Protein AF-A0A7C7BTT8-F1 (afdb_monomer)

Solvent-accessible surface area (backbone atoms only — not comparable to full-atom values): 19211 Å² total; per-residue (Å²): 129,74,71,64,42,89,85,50,73,52,68,70,55,69,69,58,50,52,51,53,53,50,55,51,32,52,51,28,59,77,72,63,34,51,30,35,43,35,36,24,36,36,42,80,60,28,45,69,48,24,78,72,43,80,45,64,16,56,93,59,33,50,29,32,41,39,41,39,54,90,52,63,21,35,39,37,34,66,40,60,72,82,43,71,42,82,46,62,34,86,14,80,82,35,59,50,44,49,26,32,30,46,35,28,34,76,54,46,86,94,40,72,90,34,57,55,54,64,31,54,53,50,41,66,71,41,54,93,46,40,70,32,34,36,27,36,35,46,70,91,63,34,55,65,55,40,57,52,47,40,44,69,76,29,70,68,31,46,78,43,88,37,40,71,66,50,47,69,54,63,36,46,48,50,74,70,53,50,53,27,38,53,50,18,43,54,46,49,53,52,15,52,49,51,30,67,74,66,66,48,62,75,38,32,36,46,54,46,42,46,46,27,51,52,47,30,43,74,75,50,24,90,53,65,52,52,30,26,29,58,26,54,76,97,50,87,64,69,74,29,55,74,93,69,19,75,55,71,34,46,76,28,17,37,35,38,37,36,48,35,37,26,19,38,58,49,20,25,43,76,52,75,50,80,40,66,33,73,61,67,48,93,83,40,58,68,56,55,51,51,54,49,53,51,53,54,51,55,51,49,57,50,58,75,50,73,38,70,71,36,42,22,30,55,53,37,51,51,52,37,47,54,25,52,77,69,76,45,79,65,84,85,85,68,78,34,31,13,40,34,55,20,61,75,33,58,56,48,26,27,82,82,37,88,51,52,40,51,82,49,51,45,75,92

Radius of gyration: 22.99 Å; Cα contacts (8 Å, |Δi|>4): 723; chains: 1; bounding box: 54×43×64 Å

Mean predicted aligned error: 3.87 Å

Secondary structure (DSSP, 8-state):
-PPPPTTSSSPPPHHHHHHHHHHHHHHHHHTT--EEEEEE--STT--HHHHHHS---BTTB-EEEEEESSS-EEEEEE-STTEEEE--TTTTTSS-TTEEEEEEE---TT-GGGTTHHHHHHHHHHGGGTTSEEEEE-TTTS-HHHHHHHHHH-TTSEEEE-HHHHHHHHTS--HHHHHHHHHHHHHHHHHHHHHHHH--TT-BHHHHHHHHHHHHHHTT---EEEEEEEE-TTS------GGG--PBP-TT-EEEEEEEEB-GGG-B--EEEEEE-SSPPTTTHHHHHHHHHHHHHHHHHHHHH-STT-BHHHHHHHHHHHHHHTTPPPP-S-SEEE-SSSSSEEEEESTT--PBP-TT--B-

Foldseek 3Di:
DQDADPPDFQADDLVVLVVLLVLVLVVCVVVQNFKEKEKAQDLAFFGPVCSNFLDGRPDRWIWIWIGGSPAFIEIETADDPPDWDADDCCPNVNGGHSHGIYHYDHADPVPVVRLCVRLVVVLVRCVVQLQGEYEYAPVVRDDPSNVVSNCVVRVNYHYDHCNVVSLVSVQFDDPSLVVQQVLQVVLQVVLVVQLVVPDAFQDWQLRSLVSSVVSSVVQAWPDWFKWKEKDAPVGDDDTHGNVPTGDGHHQQIKMKIKTWTAHNSQWTDIDIDIDGHHDHPVPCVVVVVVVVVLVVVLVVLLVVQLDAPRFLLNSQVSSQVVCVVVVHDHDDDFDKAFTGSGSGGDPGSHNPRGDGRHPRGHMD

Sequence (364 aa):
MTSMSERINKPISTVEMERRWGAVRAVMESEGIDVLLMQSNNDHMGGYTKYFTDMPATNGYPNTVVFPRDNYMTKINQGPFNLDRELDPTGSDGINRGVKRLMTTPSFESAPYTRKYDPELACKALKPYENGKVGLVGTYQMSSAMVDYVREQYPNATYVEFSDAIDRIKVIKSEEEIEFIRETAAQQDASMQAVINEIKPGMKDSDVAAVALYEGHKLGSEQGIYLCQSYTYGEPAAIGPRHSQNREIREGDIFNMLVENNGAGGFFTEIGRTIVVGEAPKGAVRELELELEFTLEAQRLTLDLLKPGTACPEVWNTFNQFMRDNGREEETRLYCHGQGYDLVERPLVRHDEPMTIEKGMNMV

Structure (mmCIF, N/CA/C/O backbone):
data_AF-A0A7C7BTT8-F1
#
_entry.id   AF-A0A7C7BTT8-F1
#
loop_
_atom_site.group_PDB
_atom_site.id
_atom_site.type_symbol
_atom_site.label_atom_id
_atom_site.label_alt_id
_atom_site.label_comp_id
_atom_site.label_asym_id
_atom_site.label_entity_id
_atom_site.label_seq_id
_atom_site.pdbx_PDB_ins_code
_atom_site.Cartn_x
_atom_site.Cartn_y
_atom_site.Cartn_z
_atom_site.occupancy
_atom_site.B_iso_or_equiv
_atom_site.auth_seq_id
_atom_site.auth_comp_id
_atom_site.auth_asym_id
_atom_site.auth_atom_id
_atom_site.pdbx_PDB_model_num
ATOM 1 N N . MET A 1 1 ? -28.073 11.753 -0.137 1.00 47.12 1 MET A N 1
ATOM 2 C CA . MET A 1 1 ? -26.623 11.495 -0.182 1.00 47.12 1 MET A CA 1
ATOM 3 C C . MET A 1 1 ? -25.950 12.769 0.272 1.00 47.12 1 MET A C 1
ATOM 5 O O . MET A 1 1 ? -26.151 13.792 -0.372 1.00 47.12 1 MET A O 1
ATOM 9 N N . THR A 1 2 ? -25.264 12.754 1.409 1.00 55.94 2 THR A N 1
ATOM 10 C CA . THR A 1 2 ? -24.364 13.851 1.777 1.00 55.94 2 THR A CA 1
ATOM 11 C C . THR A 1 2 ? -23.297 13.943 0.687 1.00 55.94 2 THR A C 1
ATOM 13 O O . THR A 1 2 ? -22.776 12.906 0.275 1.00 55.94 2 THR A O 1
ATOM 16 N N . SER A 1 3 ? -23.016 15.133 0.152 1.00 68.19 3 SER A N 1
ATOM 17 C CA . SER A 1 3 ? -21.944 15.280 -0.836 1.00 68.19 3 SER A CA 1
ATOM 18 C C . SER A 1 3 ? -20.617 14.925 -0.170 1.00 68.19 3 SER A C 1
ATOM 20 O O . SER A 1 3 ? -20.283 15.516 0.859 1.00 68.19 3 SER A O 1
ATOM 22 N N . MET A 1 4 ? -19.873 13.972 -0.736 1.00 80.31 4 MET A N 1
ATOM 23 C CA . MET A 1 4 ? -18.499 13.711 -0.302 1.00 80.31 4 MET A CA 1
ATOM 24 C C . MET A 1 4 ? -17.674 14.996 -0.428 1.00 80.31 4 MET A C 1
ATOM 26 O O . MET A 1 4 ? -17.946 15.830 -1.293 1.00 80.31 4 MET A O 1
ATOM 30 N N . SER A 1 5 ? -16.705 15.182 0.468 1.00 79.00 5 SER A N 1
ATOM 31 C CA . SER A 1 5 ? -15.898 16.402 0.486 1.00 79.00 5 SER A CA 1
ATOM 32 C C . SER A 1 5 ? -15.132 16.555 -0.829 1.00 79.00 5 SER A C 1
ATOM 34 O O . SER A 1 5 ? -14.341 15.686 -1.184 1.00 79.00 5 SER A O 1
ATOM 36 N N . GLU A 1 6 ? -15.300 17.692 -1.512 1.00 85.69 6 GLU A N 1
ATOM 37 C CA . GLU A 1 6 ? -14.561 18.045 -2.741 1.00 85.69 6 GLU A CA 1
ATOM 38 C C . GLU A 1 6 ? -13.037 18.128 -2.536 1.00 85.69 6 GLU A C 1
ATOM 40 O O . GLU A 1 6 ? -12.278 18.244 -3.493 1.00 85.69 6 GLU A O 1
ATOM 45 N N . ARG A 1 7 ? -12.587 18.103 -1.275 1.00 85.75 7 ARG A N 1
ATOM 46 C CA . ARG A 1 7 ? -11.175 18.154 -0.887 1.00 85.75 7 ARG A CA 1
ATOM 47 C C . ARG A 1 7 ? -10.519 16.778 -0.822 1.00 85.75 7 ARG A C 1
ATOM 49 O O . ARG A 1 7 ? -9.298 16.729 -0.718 1.00 85.75 7 ARG A O 1
ATOM 56 N N . ILE A 1 8 ? -11.298 15.693 -0.804 1.00 85.00 8 ILE A N 1
ATOM 57 C CA . ILE A 1 8 ? -10.740 14.338 -0.816 1.00 85.00 8 ILE A CA 1
ATOM 58 C C . ILE A 1 8 ? -10.478 13.955 -2.263 1.00 85.00 8 ILE A C 1
ATOM 60 O O . ILE A 1 8 ? -11.344 14.102 -3.127 1.00 85.00 8 ILE A O 1
ATOM 64 N N . ASN A 1 9 ? -9.278 13.453 -2.517 1.00 84.00 9 ASN A N 1
ATOM 65 C CA . ASN A 1 9 ? -8.896 13.004 -3.834 1.00 84.00 9 ASN A CA 1
ATOM 66 C C . ASN A 1 9 ? -9.600 11.684 -4.167 1.00 84.00 9 ASN A C 1
ATOM 68 O O . ASN A 1 9 ? -9.208 10.625 -3.686 1.00 84.00 9 ASN A O 1
ATOM 72 N N . LYS A 1 10 ? -10.687 11.792 -4.938 1.00 89.50 10 LYS A N 1
ATOM 73 C CA . LYS A 1 10 ? -11.529 10.684 -5.402 1.00 89.50 10 LYS A CA 1
ATOM 74 C C . LYS A 1 10 ? -11.807 9.635 -4.301 1.00 89.50 10 LYS A C 1
ATOM 76 O O . LYS A 1 10 ? -11.284 8.523 -4.370 1.00 89.50 10 LYS A O 1
ATOM 81 N N . PRO A 1 11 ? -12.613 9.991 -3.280 1.00 92.19 11 PRO A N 1
ATOM 82 C CA . PRO A 1 11 ? -12.954 9.087 -2.185 1.00 92.19 11 PRO A CA 1
ATOM 83 C C . PRO A 1 11 ? -13.708 7.866 -2.698 1.00 92.19 11 PRO A C 1
ATOM 85 O O . PRO A 1 11 ? -14.494 7.971 -3.645 1.00 92.19 11 PRO A O 1
ATOM 88 N N . ILE A 1 12 ? -13.541 6.739 -2.014 1.00 93.12 12 ILE A N 1
ATOM 89 C CA . ILE A 1 12 ? -14.387 5.578 -2.275 1.00 93.12 12 ILE A CA 1
ATOM 90 C C . ILE A 1 12 ? -15.809 5.818 -1.780 1.00 93.12 12 ILE A C 1
ATOM 92 O O . ILE A 1 12 ? -16.024 6.593 -0.847 1.00 93.12 12 ILE A O 1
ATOM 96 N N . SER A 1 13 ? -16.808 5.182 -2.381 1.00 93.44 13 SER A N 1
ATOM 97 C CA . SER A 1 13 ? -18.199 5.395 -2.004 1.00 93.44 13 SER A CA 1
ATOM 98 C C . SER A 1 13 ? -18.506 4.905 -0.584 1.00 93.44 13 SER A C 1
ATOM 100 O O . SER A 1 13 ? -17.960 3.924 -0.080 1.00 93.44 13 SER A O 1
ATOM 102 N N . THR A 1 14 ? -19.463 5.562 0.080 1.00 93.06 14 THR A N 1
ATOM 103 C CA . THR A 1 14 ? -19.987 5.071 1.367 1.00 93.06 14 THR A CA 1
ATOM 104 C C . THR A 1 14 ? -20.625 3.686 1.231 1.00 93.06 14 THR A C 1
ATOM 106 O O . THR A 1 14 ? -20.581 2.909 2.175 1.00 93.06 14 THR A O 1
ATOM 109 N N . VAL A 1 15 ? -21.198 3.357 0.066 1.00 95.19 15 VAL A N 1
ATOM 110 C CA . VAL A 1 15 ? -21.791 2.033 -0.187 1.00 95.19 15 VAL A CA 1
ATOM 111 C C . VAL A 1 15 ? -20.721 0.949 -0.104 1.00 95.19 15 VAL A C 1
ATOM 113 O O . VAL A 1 15 ? -20.933 -0.076 0.542 1.00 95.19 15 VAL A O 1
ATOM 116 N N . GLU A 1 16 ? -19.560 1.200 -0.698 1.00 96.44 16 GLU A N 1
ATOM 117 C CA . GLU A 1 16 ? -18.440 0.273 -0.649 1.00 96.44 16 GLU A CA 1
ATOM 118 C C . GLU A 1 16 ? -17.823 0.183 0.751 1.00 96.44 16 GLU A C 1
ATOM 120 O O . GLU A 1 16 ? -17.531 -0.914 1.225 1.00 96.44 16 GLU A O 1
ATOM 125 N N . MET A 1 17 ? -17.729 1.299 1.482 1.00 96.12 17 MET A N 1
ATOM 126 C CA . MET A 1 17 ? -17.318 1.271 2.893 1.00 96.12 17 MET A CA 1
ATOM 127 C C . MET A 1 17 ? -18.245 0.396 3.752 1.00 96.12 17 MET A C 1
ATOM 129 O O . MET A 1 17 ? -17.767 -0.451 4.507 1.00 96.12 17 MET A O 1
ATOM 133 N N . GLU A 1 18 ? -19.565 0.531 3.597 1.00 96.81 18 GLU A N 1
ATOM 134 C CA . GLU A 1 18 ? -20.546 -0.309 4.297 1.00 96.81 18 GLU A CA 1
ATOM 135 C C . GLU A 1 18 ? -20.426 -1.788 3.899 1.00 96.81 18 GLU A C 1
ATOM 137 O O . GLU A 1 18 ? -20.506 -2.665 4.765 1.00 96.81 18 GLU A O 1
ATOM 142 N N . ARG A 1 19 ? -20.162 -2.091 2.616 1.00 97.94 19 ARG A N 1
ATOM 143 C CA . ARG A 1 19 ? -19.892 -3.464 2.152 1.00 97.94 19 ARG A CA 1
ATOM 144 C C . ARG A 1 19 ? -18.688 -4.061 2.882 1.00 97.94 19 ARG A C 1
ATOM 146 O O . ARG A 1 19 ? -18.779 -5.183 3.387 1.00 97.94 19 ARG A O 1
ATOM 153 N N . ARG A 1 20 ? -17.579 -3.318 2.966 1.00 97.62 20 ARG A N 1
ATOM 154 C CA . ARG A 1 20 ? -16.354 -3.751 3.657 1.00 97.62 20 ARG A CA 1
ATOM 155 C C . ARG A 1 20 ? -16.602 -3.999 5.136 1.00 97.62 20 ARG A C 1
ATOM 157 O O . ARG A 1 20 ? -16.267 -5.069 5.639 1.00 97.62 20 ARG A O 1
ATOM 164 N N . TRP A 1 21 ? -17.219 -3.043 5.829 1.00 98.44 21 TRP A N 1
ATOM 165 C CA . TRP A 1 21 ? -17.531 -3.182 7.252 1.00 98.44 21 TRP A CA 1
ATOM 166 C C . TRP A 1 21 ? -18.478 -4.353 7.513 1.00 98.44 21 TRP A C 1
ATOM 168 O O . TRP A 1 21 ? -18.283 -5.079 8.485 1.00 98.44 21 TRP A O 1
ATOM 178 N N . GLY A 1 22 ? -19.466 -4.573 6.642 1.00 98.50 22 GLY A N 1
ATOM 179 C CA . GLY A 1 22 ? -20.360 -5.727 6.703 1.00 98.50 22 GLY A CA 1
ATOM 180 C C . GLY A 1 22 ? -19.614 -7.056 6.567 1.00 98.50 22 GLY A C 1
ATOM 181 O O . GLY A 1 22 ? -19.799 -7.944 7.398 1.00 98.50 22 GLY A O 1
ATOM 182 N N . ALA A 1 23 ? -18.724 -7.175 5.576 1.00 98.56 23 ALA A N 1
ATOM 183 C CA . ALA A 1 23 ? -17.899 -8.369 5.382 1.00 98.56 23 ALA A CA 1
ATOM 184 C C . ALA A 1 23 ? -16.994 -8.647 6.594 1.00 98.56 23 ALA A C 1
ATOM 186 O O . ALA A 1 23 ? -16.943 -9.773 7.084 1.00 98.56 23 ALA A O 1
ATOM 187 N N . VAL A 1 24 ? -16.340 -7.613 7.132 1.00 98.69 24 VAL A N 1
ATOM 188 C CA . VAL A 1 24 ? -15.497 -7.736 8.330 1.00 98.69 24 VAL A CA 1
ATOM 189 C C . VAL A 1 24 ? -16.317 -8.170 9.543 1.00 98.69 24 VAL A C 1
ATOM 191 O O . VAL A 1 24 ? -15.933 -9.111 10.235 1.00 98.69 24 VAL A O 1
ATOM 194 N N . ARG A 1 25 ? -17.461 -7.523 9.803 1.00 98.75 25 ARG A N 1
ATOM 195 C CA . ARG A 1 25 ? -18.326 -7.866 10.944 1.00 98.75 25 ARG A CA 1
ATOM 196 C C . ARG A 1 25 ? -18.861 -9.293 10.856 1.00 98.75 25 ARG A C 1
ATOM 198 O O . ARG A 1 25 ? -18.952 -9.945 11.890 1.00 98.75 25 ARG A O 1
ATOM 205 N N . ALA A 1 26 ? -19.148 -9.798 9.655 1.00 98.69 26 ALA A N 1
ATOM 206 C CA . ALA A 1 26 ? -19.557 -11.188 9.463 1.00 98.69 26 ALA A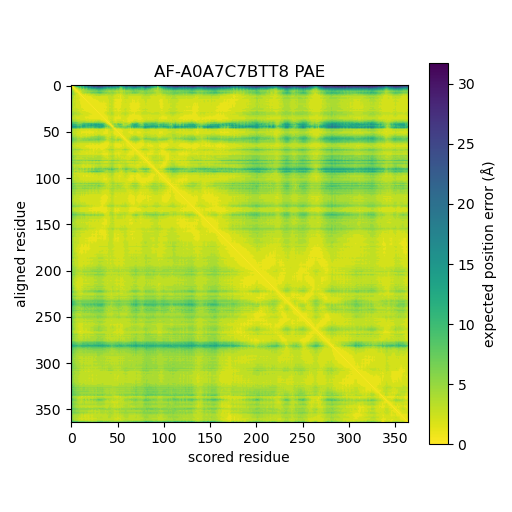 CA 1
ATOM 207 C C . ALA A 1 26 ? -18.456 -12.176 9.891 1.00 98.69 26 ALA A C 1
ATOM 209 O O . ALA A 1 26 ? -18.739 -13.147 10.595 1.00 98.69 26 ALA A O 1
ATOM 210 N N . VAL A 1 27 ? -17.192 -11.903 9.540 1.00 98.56 27 VAL A N 1
ATOM 211 C CA . VAL A 1 27 ? -16.061 -12.734 9.986 1.00 98.56 27 VAL A CA 1
ATOM 212 C C . VAL A 1 27 ? -15.845 -12.598 11.495 1.00 98.56 27 VAL A C 1
ATOM 214 O O . VAL A 1 27 ? -15.735 -13.612 12.184 1.00 98.56 27 VAL A O 1
ATOM 217 N N . MET A 1 28 ? -15.892 -11.373 12.036 1.00 98.81 28 MET A N 1
ATOM 218 C CA . MET A 1 28 ? -15.828 -11.135 13.485 1.00 98.81 28 MET A CA 1
ATOM 219 C C . MET A 1 28 ? -16.903 -11.919 14.244 1.00 98.81 28 MET A C 1
ATOM 221 O O . MET A 1 28 ? -16.610 -12.514 15.276 1.00 98.81 28 MET A O 1
ATOM 225 N N . GLU A 1 29 ? -18.140 -11.950 13.747 1.00 98.69 29 GLU A N 1
ATOM 226 C CA . GLU A 1 29 ? -19.221 -12.724 14.353 1.00 98.69 29 GLU A CA 1
ATOM 227 C C . GLU A 1 29 ? -18.934 -14.227 14.316 1.00 98.69 29 GLU A C 1
ATOM 229 O O . GLU A 1 29 ? -19.040 -14.886 15.352 1.00 98.69 29 GLU A O 1
ATOM 234 N N . SER A 1 30 ? -18.489 -14.752 13.170 1.00 98.38 30 SER A N 1
ATOM 235 C CA . SER A 1 30 ? -18.166 -16.176 13.014 1.00 98.38 30 SER A CA 1
ATOM 236 C C . SER A 1 30 ? -17.010 -16.649 13.906 1.00 98.38 30 SER A C 1
ATOM 238 O O . SER A 1 30 ? -17.018 -17.786 14.377 1.00 98.38 30 SER A O 1
ATOM 240 N N . GLU A 1 31 ? -16.046 -15.770 14.194 1.00 98.25 31 GLU A N 1
ATOM 241 C CA . GLU A 1 31 ? -14.869 -16.067 15.021 1.00 98.25 31 GLU A CA 1
ATOM 242 C C . GLU A 1 31 ? -14.999 -15.587 16.479 1.00 98.25 31 GLU A C 1
ATOM 244 O O . GLU A 1 31 ? -14.068 -15.738 17.285 1.00 98.25 31 GLU A O 1
ATOM 249 N N . GLY A 1 32 ? -16.149 -15.007 16.837 1.00 98.38 32 GLY A N 1
ATOM 250 C CA . GLY A 1 32 ? -16.435 -14.496 18.176 1.00 98.38 32 GLY A CA 1
ATOM 251 C C . GLY A 1 32 ? -15.543 -13.326 18.604 1.00 98.38 32 GLY A C 1
ATOM 252 O O . GLY A 1 32 ? -15.176 -13.251 19.773 1.00 98.38 32 GLY A O 1
ATOM 253 N N . ILE A 1 33 ? -15.145 -12.454 17.675 1.00 98.75 33 ILE A N 1
ATOM 254 C CA . ILE A 1 33 ? -14.381 -11.229 17.949 1.00 98.75 33 ILE A CA 1
ATOM 255 C C . ILE A 1 33 ? -15.335 -10.104 18.351 1.00 98.75 33 ILE A C 1
ATOM 257 O O . ILE A 1 33 ? -16.272 -9.788 17.615 1.00 98.75 33 ILE A O 1
ATOM 261 N N . ASP A 1 34 ? -15.078 -9.462 19.490 1.00 98.81 34 ASP A N 1
ATOM 262 C CA . ASP A 1 34 ? -15.934 -8.386 20.001 1.00 98.81 34 ASP A CA 1
ATOM 263 C C . ASP A 1 34 ? -15.557 -7.022 19.406 1.00 98.81 34 ASP A C 1
ATOM 265 O O . ASP A 1 34 ? -16.420 -6.194 19.097 1.00 98.81 34 ASP A O 1
ATOM 269 N N . VAL A 1 35 ? -14.256 -6.783 19.223 1.00 98.88 35 VAL A N 1
ATOM 270 C CA . VAL A 1 35 ? -13.712 -5.502 18.762 1.00 98.88 35 VAL A CA 1
ATOM 271 C C . VAL A 1 35 ? -12.372 -5.699 18.057 1.00 98.88 35 VAL A C 1
ATOM 273 O O . VAL A 1 35 ? -11.578 -6.550 18.455 1.00 98.88 35 VAL A O 1
ATOM 276 N N . LEU A 1 36 ? -12.104 -4.899 17.026 1.00 98.88 36 LEU A N 1
ATOM 277 C CA . LEU A 1 36 ? -10.783 -4.799 16.408 1.00 98.88 36 LEU A CA 1
ATOM 278 C C . LEU A 1 36 ? -10.040 -3.566 16.920 1.00 98.88 36 LEU A C 1
ATOM 280 O O . LEU A 1 36 ? -10.630 -2.491 17.046 1.00 98.88 36 LEU A O 1
ATOM 284 N N . LEU A 1 37 ? -8.741 -3.715 17.156 1.00 98.69 37 LEU A N 1
ATOM 285 C CA . LEU A 1 37 ? -7.797 -2.624 17.362 1.00 98.69 37 LEU A CA 1
ATOM 286 C C . LEU A 1 37 ? -6.774 -2.655 16.227 1.00 98.69 37 LEU A C 1
ATOM 288 O O . LEU A 1 37 ? -6.114 -3.669 16.006 1.00 98.69 37 LEU A O 1
ATOM 292 N N . MET A 1 38 ? -6.620 -1.529 15.541 1.00 97.38 38 MET A N 1
ATOM 293 C CA . MET A 1 38 ? -5.628 -1.360 14.482 1.00 97.38 38 MET A CA 1
ATOM 294 C C . MET A 1 38 ? -4.968 0.006 14.580 1.00 97.38 38 MET A C 1
ATOM 296 O O . MET A 1 38 ? -5.587 0.978 15.020 1.00 97.38 38 MET A O 1
ATOM 300 N N . GLN A 1 39 ? -3.716 0.079 14.151 1.00 94.44 39 GLN A N 1
ATOM 301 C CA . GLN A 1 39 ? -2.961 1.318 14.086 1.00 94.44 39 GLN A CA 1
ATOM 302 C C . GLN A 1 39 ? -2.076 1.297 12.845 1.00 94.44 39 GLN A C 1
ATOM 304 O O . GLN A 1 39 ? -1.344 0.336 12.622 1.00 94.44 39 GLN A O 1
ATOM 309 N N . SER A 1 40 ? -2.121 2.381 12.080 1.00 91.50 40 SER A N 1
ATOM 310 C CA . SER A 1 40 ? -1.162 2.672 11.016 1.00 91.50 40 SER A CA 1
ATOM 311 C C . SER A 1 40 ? -0.428 3.954 11.383 1.00 91.50 40 SER A C 1
ATOM 313 O O . SER A 1 40 ? -1.022 4.857 11.969 1.00 91.50 40 SER A O 1
ATOM 315 N N . ASN A 1 41 ? 0.856 4.045 11.058 1.00 87.12 41 ASN A N 1
ATOM 316 C CA . ASN A 1 41 ? 1.679 5.232 11.305 1.00 87.12 41 ASN A CA 1
ATOM 317 C C . ASN A 1 41 ? 2.316 5.792 10.030 1.00 87.12 41 ASN A C 1
ATOM 319 O O . ASN A 1 41 ? 3.082 6.739 10.090 1.00 87.12 41 ASN A O 1
ATOM 323 N N . ASN A 1 42 ? 1.997 5.229 8.873 1.00 83.25 42 ASN A N 1
ATOM 324 C CA . ASN A 1 42 ? 2.456 5.707 7.583 1.00 83.25 42 ASN A CA 1
ATOM 325 C C . ASN A 1 42 ? 1.265 5.771 6.624 1.00 83.25 42 ASN A C 1
ATOM 327 O O . ASN A 1 42 ? 0.333 4.974 6.708 1.00 83.25 42 ASN A O 1
ATOM 331 N N . ASP A 1 43 ? 1.287 6.782 5.767 1.00 78.31 43 ASP A N 1
ATOM 332 C CA . ASP A 1 43 ? 0.514 6.848 4.528 1.00 78.31 43 ASP A CA 1
ATOM 333 C C . ASP A 1 43 ? 1.206 5.999 3.460 1.00 78.31 43 ASP A C 1
ATOM 335 O O . ASP A 1 43 ? 0.538 5.352 2.653 1.00 78.31 43 ASP A O 1
ATOM 339 N N . HIS A 1 44 ? 2.540 5.991 3.478 1.00 74.75 44 HIS A N 1
ATOM 340 C CA . HIS A 1 44 ? 3.377 5.325 2.493 1.00 74.75 44 HIS A CA 1
ATOM 341 C C . HIS A 1 44 ? 3.258 3.801 2.583 1.00 74.75 44 HIS A C 1
ATOM 343 O O . HIS A 1 44 ? 3.677 3.217 3.572 1.00 74.75 44 HIS A O 1
ATOM 349 N N . MET A 1 45 ? 2.772 3.161 1.513 1.00 72.50 45 MET A N 1
ATOM 350 C CA . MET A 1 45 ? 2.497 1.716 1.404 1.00 72.50 45 MET A CA 1
ATOM 351 C C . MET A 1 45 ? 1.143 1.227 1.944 1.00 72.50 45 MET A C 1
ATOM 353 O O . MET A 1 45 ? 0.970 0.020 2.079 1.00 72.50 45 MET A O 1
ATOM 357 N N . GLY A 1 46 ? 0.169 2.115 2.169 1.00 74.44 46 GLY A N 1
ATOM 358 C CA . GLY A 1 46 ? -1.224 1.720 2.412 1.00 74.44 46 GLY A CA 1
ATOM 359 C C . GLY A 1 46 ? -1.605 1.614 3.885 1.00 74.44 46 GLY A C 1
ATOM 360 O O . GLY A 1 46 ? -1.367 2.532 4.664 1.00 74.44 46 GLY A O 1
ATOM 361 N N . GLY A 1 47 ? -2.278 0.529 4.258 1.00 86.19 47 GLY A N 1
ATOM 362 C CA . GLY A 1 47 ? -2.601 0.193 5.639 1.00 86.19 47 GLY A CA 1
ATOM 363 C C . GLY A 1 47 ? -4.080 -0.090 5.903 1.00 86.19 47 GLY A C 1
ATOM 364 O O . GLY A 1 47 ? -5.002 0.464 5.293 1.00 86.19 47 GLY A O 1
ATOM 365 N N . TYR A 1 48 ? -4.314 -0.926 6.914 1.00 93.00 48 TYR A N 1
ATOM 366 C CA . TYR A 1 48 ? -5.651 -1.332 7.347 1.00 93.00 48 TYR A CA 1
ATOM 367 C C . TYR A 1 48 ? -6.527 -0.142 7.758 1.00 93.00 48 TYR A C 1
ATOM 369 O O . TYR A 1 48 ? -7.717 -0.125 7.458 1.00 93.00 48 TYR A O 1
ATOM 377 N N . THR A 1 49 ? -5.970 0.907 8.371 1.00 94.00 49 THR A N 1
ATOM 378 C CA . THR A 1 49 ? -6.782 2.066 8.777 1.00 94.00 49 THR A CA 1
ATOM 379 C C . THR A 1 49 ? -7.367 2.808 7.580 1.00 94.00 49 THR A C 1
ATOM 381 O O . THR A 1 49 ? -8.498 3.293 7.668 1.00 94.00 49 THR A O 1
ATOM 384 N N . LYS A 1 50 ? -6.637 2.890 6.454 1.00 92.25 50 LYS A N 1
ATOM 385 C CA . LYS A 1 50 ? -7.156 3.496 5.219 1.00 92.25 50 LYS A CA 1
ATOM 386 C C . LYS A 1 50 ? -8.278 2.637 4.649 1.00 92.25 50 LYS A C 1
ATOM 388 O O . LYS A 1 50 ? -9.337 3.174 4.355 1.00 92.25 50 LYS A O 1
ATOM 393 N N . TYR A 1 51 ? -8.119 1.314 4.617 1.00 94.56 51 TYR A N 1
ATOM 394 C CA . TYR A 1 51 ? -9.184 0.404 4.178 1.00 94.56 51 TYR A CA 1
ATOM 395 C C . TYR A 1 51 ? -10.491 0.573 4.981 1.00 94.56 51 TYR A C 1
ATOM 397 O O . TYR A 1 51 ? -11.579 0.544 4.404 1.00 94.56 51 TYR A O 1
ATOM 405 N N . PHE A 1 52 ? -10.390 0.805 6.298 1.00 96.00 52 PHE A N 1
ATOM 406 C CA . PHE A 1 52 ? -11.546 0.973 7.190 1.00 96.00 52 PHE A CA 1
ATOM 407 C C . PHE A 1 52 ? -12.131 2.385 7.236 1.00 96.00 52 PHE A C 1
ATOM 409 O O . PHE A 1 52 ? -13.303 2.520 7.583 1.00 96.00 52 PHE A O 1
ATOM 416 N N . THR A 1 53 ? -11.355 3.429 6.932 1.00 94.12 53 THR A N 1
ATOM 417 C CA . THR A 1 53 ? -11.790 4.827 7.131 1.00 94.12 53 THR A CA 1
ATOM 418 C C . THR A 1 53 ? -11.733 5.695 5.880 1.00 94.12 53 THR A C 1
ATOM 420 O O . THR A 1 53 ? -12.162 6.845 5.936 1.00 94.12 53 THR A O 1
ATOM 423 N N . ASP A 1 54 ? -11.179 5.174 4.783 1.00 92.62 54 ASP A N 1
ATOM 424 C CA . ASP A 1 54 ? -10.801 5.905 3.563 1.00 92.62 54 ASP A CA 1
ATOM 425 C C . ASP A 1 54 ? -9.824 7.071 3.814 1.00 92.62 54 ASP A C 1
ATOM 427 O O . ASP A 1 54 ? -9.604 7.928 2.967 1.00 92.62 54 ASP A O 1
ATOM 431 N N . MET A 1 55 ? -9.225 7.123 5.007 1.00 90.31 55 MET A N 1
ATOM 432 C CA . MET A 1 55 ? -8.326 8.188 5.432 1.00 90.31 55 MET A CA 1
ATOM 433 C C . MET A 1 55 ? -7.000 7.576 5.896 1.00 90.31 55 MET A C 1
ATOM 435 O O . MET A 1 55 ? -6.996 6.811 6.870 1.00 90.31 55 MET A O 1
ATOM 439 N N . PRO A 1 56 ? -5.869 7.911 5.253 1.00 88.06 56 PRO A N 1
ATOM 440 C CA . PRO A 1 56 ? -4.570 7.376 5.643 1.00 88.06 56 PRO A CA 1
ATOM 441 C C . PRO A 1 56 ? -4.115 7.903 7.016 1.00 88.06 56 PRO A C 1
ATOM 443 O O . PRO A 1 56 ? -4.656 8.876 7.554 1.00 88.06 56 PRO A O 1
ATOM 446 N N . ALA A 1 57 ? -3.118 7.244 7.608 1.00 88.44 57 ALA A N 1
ATOM 447 C CA . ALA A 1 57 ? -2.230 7.908 8.562 1.00 88.44 57 ALA A CA 1
ATOM 448 C C . ALA A 1 57 ? -1.366 8.910 7.788 1.00 88.44 57 ALA A C 1
ATOM 450 O O . ALA A 1 57 ? -1.052 8.642 6.643 1.00 88.44 57 ALA A O 1
ATOM 451 N N . THR A 1 58 ? -0.998 10.056 8.356 1.00 86.38 58 THR A N 1
ATOM 452 C CA . THR A 1 58 ? -0.276 11.092 7.589 1.00 86.38 58 THR A CA 1
ATOM 453 C C . THR A 1 58 ? 1.009 11.496 8.278 1.00 86.38 58 THR A C 1
ATOM 455 O O . THR A 1 58 ? 0.987 11.724 9.487 1.00 86.38 58 THR A O 1
ATOM 458 N N . ASN A 1 59 ? 2.088 11.697 7.520 1.00 84.50 59 ASN A N 1
ATOM 459 C CA . ASN A 1 59 ? 3.347 12.276 8.017 1.00 84.50 59 ASN A CA 1
ATOM 460 C C . ASN A 1 59 ? 3.995 11.518 9.195 1.00 84.50 59 ASN A C 1
ATOM 462 O O . ASN A 1 59 ? 4.570 12.148 10.085 1.00 84.50 59 ASN A O 1
ATOM 466 N N . GLY A 1 60 ? 3.878 10.191 9.254 1.00 84.19 60 GLY A N 1
ATOM 467 C CA . GLY A 1 60 ? 4.425 9.429 10.384 1.00 84.19 60 GLY A CA 1
ATOM 468 C C . GLY A 1 60 ? 3.546 9.445 11.643 1.00 84.19 60 GLY A C 1
ATOM 469 O O . GLY A 1 60 ? 3.927 8.886 12.667 1.00 84.19 60 GLY A O 1
ATOM 470 N N . TYR A 1 61 ? 2.391 10.123 11.624 1.00 89.94 61 TYR A N 1
ATOM 471 C CA . TYR A 1 61 ? 1.526 10.210 12.798 1.00 89.94 61 TYR A CA 1
ATOM 472 C C . TYR A 1 61 ? 0.565 9.023 12.879 1.00 89.94 61 TYR A C 1
ATOM 474 O O . TYR A 1 61 ? -0.151 8.766 11.905 1.00 89.94 61 TYR A O 1
ATOM 482 N N . PRO A 1 62 ? 0.468 8.350 14.042 1.00 90.38 62 PRO A N 1
ATOM 483 C CA . PRO A 1 62 ? -0.472 7.259 14.225 1.00 90.38 62 PRO A CA 1
ATOM 484 C C . PRO A 1 62 ? -1.926 7.666 13.950 1.00 90.38 62 PRO A C 1
ATOM 486 O O . PRO A 1 62 ? -2.433 8.670 14.450 1.00 90.38 62 PRO A O 1
ATOM 489 N N . ASN A 1 63 ? -2.611 6.825 13.187 1.00 93.44 63 ASN A N 1
ATOM 490 C CA . ASN A 1 63 ? -4.057 6.781 13.038 1.00 93.44 63 ASN A CA 1
ATOM 491 C C . ASN A 1 63 ? -4.491 5.452 13.657 1.00 93.44 63 ASN A C 1
ATOM 493 O O . ASN A 1 63 ? -4.094 4.388 13.188 1.00 93.44 63 ASN A O 1
ATOM 497 N N . THR A 1 64 ? -5.218 5.507 14.769 1.00 96.56 64 THR A N 1
ATOM 498 C CA . THR A 1 64 ? -5.665 4.310 15.493 1.00 96.56 64 THR A CA 1
ATOM 499 C C . THR A 1 64 ? -7.176 4.190 15.374 1.00 96.56 64 THR A C 1
ATOM 501 O O . THR A 1 64 ? -7.905 5.161 15.587 1.00 96.56 64 THR A O 1
ATOM 504 N N . VAL A 1 65 ? -7.654 2.989 15.061 1.00 98.19 65 VAL A N 1
ATOM 505 C CA . VAL A 1 65 ? -9.078 2.688 14.927 1.00 98.19 65 VAL A CA 1
ATOM 506 C C . VAL A 1 65 ? -9.446 1.568 15.891 1.00 98.19 65 VAL A C 1
ATOM 508 O O . VAL A 1 65 ? -8.811 0.514 15.922 1.00 98.19 65 VAL A O 1
ATOM 511 N N . VAL A 1 66 ? -10.498 1.809 16.669 1.00 98.75 66 VAL A N 1
ATOM 512 C CA . VAL A 1 66 ? -11.193 0.790 17.458 1.00 98.75 66 VAL A CA 1
ATOM 513 C C . VAL A 1 66 ? -12.525 0.522 16.772 1.00 98.75 66 VAL A C 1
ATOM 515 O O . VAL A 1 66 ? -13.370 1.418 16.708 1.00 98.75 66 VAL A O 1
ATOM 518 N N . PHE A 1 67 ? -12.702 -0.684 16.234 1.00 98.81 67 PHE A N 1
ATOM 519 C CA . PHE A 1 67 ? -13.847 -1.080 15.410 1.00 98.81 67 PHE A CA 1
ATOM 520 C C . PHE A 1 67 ? -14.652 -2.196 16.100 1.00 98.81 67 PHE A C 1
ATOM 522 O O . PHE A 1 67 ? -14.286 -3.369 16.015 1.00 98.81 67 PHE A O 1
ATOM 529 N N . PRO A 1 68 ? -15.725 -1.849 16.829 1.00 98.62 68 PRO A N 1
ATOM 530 C CA . PRO A 1 68 ? -16.646 -2.821 17.411 1.00 98.62 68 PRO A CA 1
ATOM 531 C C . PRO A 1 68 ? -17.394 -3.673 16.386 1.00 98.62 68 PRO A C 1
ATOM 533 O O . PRO A 1 68 ? -17.789 -3.178 15.327 1.00 98.62 68 PRO A O 1
ATOM 536 N N . ARG A 1 69 ? -17.708 -4.921 16.754 1.00 98.50 69 ARG A N 1
ATOM 537 C CA . ARG A 1 69 ? -18.568 -5.801 15.944 1.00 98.50 69 ARG A CA 1
ATOM 538 C C . ARG A 1 69 ? -19.965 -5.210 15.732 1.00 98.50 69 ARG A C 1
ATOM 540 O O . ARG A 1 69 ? -20.530 -5.333 14.652 1.00 98.50 69 ARG A O 1
ATOM 547 N N . ASP A 1 70 ? -20.522 -4.579 16.760 1.00 97.00 70 ASP A N 1
ATOM 548 C CA . ASP A 1 70 ? -21.937 -4.201 16.867 1.00 97.00 70 ASP A CA 1
ATOM 549 C C . ASP A 1 70 ? -22.170 -2.684 16.971 1.00 97.00 70 ASP A C 1
ATOM 551 O O . ASP A 1 70 ? -23.277 -2.230 17.262 1.00 97.00 70 ASP A O 1
ATOM 555 N N . ASN A 1 71 ? -21.135 -1.878 16.728 1.00 97.00 71 ASN A N 1
ATOM 556 C CA . ASN A 1 71 ? -21.202 -0.425 16.855 1.00 97.00 71 ASN A CA 1
ATOM 557 C C . ASN A 1 71 ? -20.308 0.277 15.825 1.00 97.00 71 ASN A C 1
ATOM 559 O O . ASN A 1 71 ? -19.503 -0.344 15.129 1.00 97.00 71 ASN A O 1
ATOM 563 N N . TYR A 1 72 ? -20.456 1.593 15.724 1.00 97.94 72 TYR A N 1
ATOM 564 C CA . TYR A 1 72 ? -19.579 2.450 14.935 1.00 97.94 72 TYR A CA 1
ATOM 565 C C . TYR A 1 72 ? -18.197 2.580 15.569 1.00 97.94 72 TYR A C 1
ATOM 567 O O . TYR A 1 72 ? -18.021 2.405 16.778 1.00 97.94 72 TYR A O 1
ATOM 575 N N . MET A 1 73 ? -17.212 2.920 14.743 1.00 98.12 73 MET A N 1
ATOM 576 C CA . MET A 1 73 ? -15.823 2.935 15.173 1.00 98.12 73 MET A CA 1
ATOM 577 C C . MET A 1 73 ? -15.455 4.211 15.927 1.00 98.12 73 MET A C 1
ATOM 579 O O . MET A 1 73 ? -16.097 5.262 15.809 1.00 98.12 73 MET A O 1
ATOM 583 N N . THR A 1 74 ? -14.378 4.106 16.694 1.00 98.69 74 THR A N 1
ATOM 584 C CA . THR A 1 74 ? -13.685 5.241 17.295 1.00 98.69 74 THR A CA 1
ATOM 585 C C . THR A 1 74 ? -12.360 5.445 16.580 1.00 98.69 74 THR A C 1
ATOM 587 O O . THR A 1 74 ? -11.617 4.485 16.383 1.00 98.69 74 THR A O 1
ATOM 590 N N . LYS A 1 75 ? -12.061 6.692 16.216 1.00 97.88 75 LYS A N 1
ATOM 591 C CA . LYS A 1 75 ? -10.795 7.089 15.599 1.00 97.88 75 LYS A CA 1
ATOM 592 C C . LYS A 1 75 ? -9.969 7.919 16.578 1.00 97.88 75 LYS A C 1
ATOM 594 O O . LYS A 1 75 ? -10.515 8.779 17.272 1.00 97.88 75 LYS A O 1
ATOM 599 N N . ILE A 1 76 ? -8.666 7.669 16.623 1.00 97.50 76 ILE A N 1
ATOM 600 C CA . ILE A 1 76 ? -7.692 8.415 17.422 1.00 97.50 76 ILE A CA 1
ATOM 601 C C . ILE A 1 76 ? -6.592 8.897 16.486 1.00 97.50 76 ILE A C 1
ATOM 603 O O . ILE A 1 76 ? -5.993 8.083 15.787 1.00 97.50 76 ILE A O 1
ATOM 607 N N . ASN A 1 77 ? -6.346 10.206 16.473 1.00 94.94 77 ASN A N 1
ATOM 608 C CA . ASN A 1 77 ? -5.346 10.829 15.607 1.00 94.94 77 ASN A CA 1
ATOM 609 C C . ASN A 1 77 ? -4.470 11.819 16.377 1.00 94.94 77 ASN A C 1
ATOM 611 O O . ASN A 1 77 ? -4.823 12.289 17.464 1.00 94.94 77 ASN A O 1
ATOM 615 N N . GLN A 1 78 ? -3.401 12.251 15.713 1.00 94.06 78 GLN A N 1
ATOM 616 C CA . GLN A 1 78 ? -2.701 13.476 16.067 1.00 94.06 78 GLN A CA 1
ATOM 617 C C . GLN A 1 78 ? -3.670 14.671 16.113 1.00 94.06 78 GLN A C 1
ATOM 619 O O . GLN A 1 78 ? -4.551 14.826 15.262 1.00 94.06 78 GLN A O 1
ATOM 624 N N . GLY A 1 79 ? -3.522 15.509 17.137 1.00 95.38 79 GLY A N 1
ATOM 625 C CA . GLY A 1 79 ? -4.292 16.740 17.288 1.00 95.38 79 GLY A CA 1
ATOM 626 C C . GLY A 1 79 ? -4.090 17.386 18.660 1.00 95.38 79 GLY A C 1
ATOM 627 O O . GLY A 1 79 ? -3.164 17.019 19.382 1.00 95.38 79 GLY A O 1
ATOM 628 N N . PRO A 1 80 ? -4.918 18.367 19.054 1.00 96.44 80 PRO A N 1
ATOM 629 C CA . PRO A 1 80 ? -4.817 18.977 20.377 1.00 96.44 80 PRO A CA 1
ATOM 630 C C . PRO A 1 80 ? -5.143 17.974 21.495 1.00 96.44 80 PRO A C 1
ATOM 632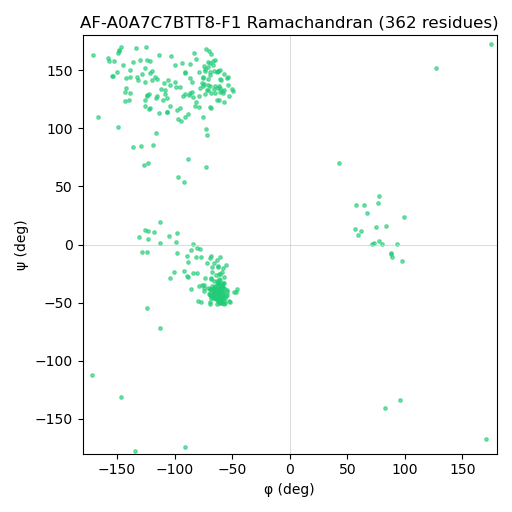 O O . PRO A 1 80 ? -5.846 16.985 21.283 1.00 96.44 80 PRO A O 1
ATOM 635 N N . PHE A 1 81 ? -4.670 18.255 22.712 1.00 97.06 81 PHE A N 1
ATOM 636 C CA . PHE A 1 81 ? -5.070 17.497 23.898 1.00 97.06 81 PHE A CA 1
ATOM 637 C C . PHE A 1 81 ? -6.581 17.588 24.138 1.00 97.06 81 PHE A C 1
ATOM 639 O O . PHE A 1 81 ? -7.200 18.621 23.881 1.00 97.06 81 PHE A O 1
ATOM 646 N N . ASN A 1 82 ? -7.138 16.536 24.741 1.00 94.19 82 ASN A N 1
ATOM 647 C CA . ASN A 1 82 ? -8.504 16.487 25.275 1.00 94.19 82 ASN A CA 1
ATOM 648 C C . ASN A 1 82 ? -9.627 16.679 24.247 1.00 94.19 82 ASN A C 1
ATOM 650 O O . ASN A 1 82 ? -10.781 16.844 24.646 1.00 94.19 82 ASN A O 1
ATOM 654 N N . LEU A 1 83 ? -9.337 16.636 22.943 1.00 97.44 83 LEU A N 1
ATOM 655 C CA . LEU A 1 83 ? -10.405 16.504 21.962 1.00 97.44 83 LEU A CA 1
ATOM 656 C C . LEU A 1 83 ? -10.978 15.099 22.094 1.00 97.44 83 LEU A C 1
ATOM 658 O O . LEU A 1 83 ? -10.281 14.106 21.906 1.00 97.44 83 LEU A O 1
ATOM 662 N N . ASP A 1 84 ? -12.254 15.048 22.431 1.00 97.75 84 ASP A N 1
ATOM 663 C CA . ASP A 1 84 ? -13.048 13.838 22.531 1.00 97.75 84 ASP A CA 1
ATOM 664 C C . ASP A 1 84 ? -14.477 14.230 22.182 1.00 97.75 84 ASP A C 1
ATOM 666 O O . ASP A 1 84 ? -15.159 14.897 22.963 1.00 97.75 84 ASP A O 1
ATOM 670 N N . ARG A 1 85 ? -14.886 13.923 20.952 1.00 96.44 85 ARG A N 1
ATOM 671 C CA . ARG A 1 85 ? -16.172 14.362 20.414 1.00 96.44 85 ARG A CA 1
ATOM 672 C C . ARG A 1 85 ? -16.920 13.210 19.776 1.00 96.44 85 ARG A C 1
ATOM 674 O O . ARG A 1 85 ? -16.328 12.385 19.077 1.00 96.44 85 ARG A O 1
ATOM 681 N N . GLU A 1 86 ? -18.231 13.212 19.973 1.00 97.06 86 GLU A N 1
ATOM 682 C CA . GLU A 1 86 ? -19.127 12.406 19.159 1.00 97.06 86 GLU A CA 1
ATOM 683 C C . GLU A 1 86 ? -19.297 13.046 17.778 1.00 97.06 86 GLU A C 1
ATOM 685 O O . GLU A 1 86 ? -19.297 14.270 17.627 1.00 97.06 86 GLU A O 1
ATOM 690 N N . LEU A 1 87 ? -19.402 12.193 16.770 1.00 96.38 87 LEU A N 1
ATOM 691 C CA . LEU A 1 87 ? -19.611 12.532 15.374 1.00 96.38 87 LEU A CA 1
ATOM 692 C C . LEU A 1 87 ? -20.894 11.866 14.888 1.00 96.38 87 LEU A C 1
ATOM 694 O O . LEU A 1 87 ? -21.342 10.864 15.446 1.00 96.38 87 LEU A O 1
ATOM 698 N N . ASP A 1 88 ? -21.466 12.419 13.824 1.00 94.62 88 ASP A N 1
ATOM 699 C CA . ASP A 1 88 ? -22.516 11.748 13.072 1.00 94.62 88 ASP A CA 1
ATOM 700 C C . ASP A 1 88 ? -21.884 10.637 12.216 1.00 94.62 88 ASP A C 1
ATOM 702 O O . ASP A 1 88 ? -21.187 10.937 11.240 1.00 94.62 88 ASP A O 1
ATOM 706 N N . PRO A 1 89 ? -22.123 9.355 12.548 1.00 93.25 89 PRO A N 1
ATOM 707 C CA . PRO A 1 89 ? -21.459 8.246 11.880 1.00 93.25 89 PRO A CA 1
ATOM 708 C C . PRO A 1 89 ? -21.915 8.057 10.429 1.00 93.25 89 PRO A C 1
ATOM 710 O O . PRO A 1 89 ? -21.253 7.339 9.682 1.00 93.25 89 PRO A O 1
ATOM 713 N N . THR A 1 90 ? -22.994 8.720 9.992 1.00 89.62 90 THR A N 1
ATOM 714 C CA . THR A 1 90 ? -23.387 8.732 8.573 1.00 89.62 90 THR A CA 1
ATOM 715 C C . THR A 1 90 ? -22.394 9.505 7.697 1.00 89.62 90 THR A C 1
ATOM 717 O O . THR A 1 90 ? -22.461 9.427 6.470 1.00 89.62 90 THR A O 1
ATOM 720 N N . GLY A 1 91 ? -21.448 10.226 8.315 1.00 84.75 91 GLY A N 1
ATOM 721 C CA . GLY A 1 91 ? -20.412 10.982 7.625 1.00 84.75 91 GLY A CA 1
ATOM 722 C C . GLY A 1 91 ? -20.935 12.296 7.055 1.00 84.75 91 GLY A C 1
ATOM 723 O O . GLY A 1 91 ? -20.592 12.655 5.930 1.00 84.75 91 GLY A O 1
ATOM 724 N N . SER A 1 92 ? -21.778 13.021 7.800 1.00 85.62 92 SER A N 1
ATOM 725 C CA . SER A 1 92 ? -22.293 14.329 7.364 1.00 85.62 92 SER A CA 1
ATOM 726 C C . SER A 1 92 ? -21.205 15.393 7.171 1.00 85.62 92 SER A C 1
ATOM 728 O O . SER A 1 92 ? -21.417 16.354 6.435 1.00 85.62 92 SER A O 1
ATOM 730 N N . ASP A 1 93 ? -20.022 15.197 7.759 1.00 86.50 93 ASP A N 1
ATOM 731 C CA . ASP A 1 93 ? -18.827 16.013 7.517 1.00 86.50 93 ASP A CA 1
ATOM 732 C C . ASP A 1 93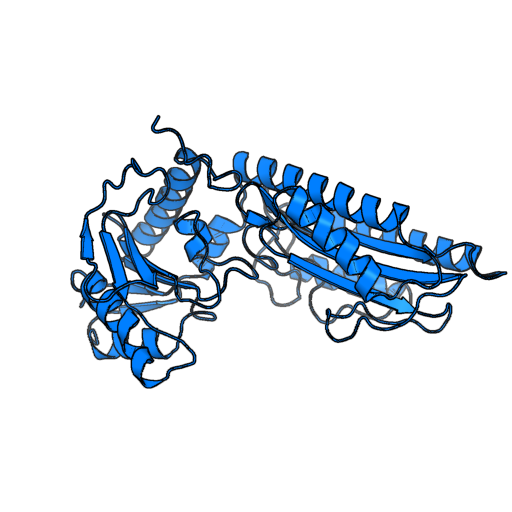 ? -18.060 15.637 6.231 1.00 86.50 93 ASP A C 1
ATOM 734 O O . ASP A 1 93 ? -17.064 16.276 5.893 1.00 86.50 93 ASP A O 1
ATOM 738 N N . GLY A 1 94 ? -18.513 14.601 5.518 1.00 84.69 94 GLY A N 1
ATOM 739 C CA . GLY A 1 94 ? -17.929 14.108 4.274 1.00 84.69 94 GLY A CA 1
ATOM 740 C C . GLY A 1 94 ? -16.603 13.357 4.428 1.00 84.69 94 GLY A C 1
ATOM 741 O O . GLY A 1 94 ? -16.048 12.953 3.410 1.00 84.69 94 GLY A O 1
ATOM 742 N N . ILE A 1 95 ? -16.091 13.172 5.653 1.00 89.31 95 ILE A N 1
ATOM 743 C CA . ILE A 1 95 ? -14.766 12.589 5.930 1.00 89.31 95 ILE A CA 1
ATOM 744 C C . ILE A 1 95 ? -14.894 11.370 6.851 1.00 89.31 95 ILE A C 1
ATOM 746 O O . ILE A 1 95 ? -14.432 10.282 6.515 1.00 89.31 95 ILE A O 1
ATOM 750 N N . ASN A 1 96 ? -15.536 11.523 8.010 1.00 93.44 96 ASN A N 1
ATOM 751 C CA . ASN A 1 96 ? -15.516 10.552 9.107 1.00 93.44 96 ASN A CA 1
ATOM 752 C C . ASN A 1 96 ? -16.683 9.551 9.021 1.00 93.44 96 ASN A C 1
ATOM 754 O O . ASN A 1 96 ? -17.454 9.370 9.963 1.00 93.44 96 ASN A O 1
ATOM 758 N N . ARG A 1 97 ? -16.818 8.886 7.871 1.00 94.06 97 ARG A N 1
ATOM 759 C CA . ARG A 1 97 ? -17.860 7.874 7.631 1.00 94.06 97 ARG A CA 1
ATOM 760 C C . ARG A 1 97 ? -17.647 6.656 8.530 1.00 94.06 97 ARG A C 1
ATOM 762 O O . ARG A 1 97 ? -16.530 6.163 8.654 1.00 94.06 97 ARG A O 1
ATOM 769 N N . GLY A 1 98 ? -18.717 6.182 9.166 1.00 96.19 98 GLY A N 1
ATOM 770 C CA . GLY A 1 98 ? -18.688 5.045 10.089 1.00 96.19 98 GLY A CA 1
ATOM 771 C C . GLY A 1 98 ? -18.006 5.327 11.433 1.00 96.19 98 GLY A C 1
ATOM 772 O O . GLY A 1 98 ? -17.951 4.433 12.281 1.00 96.19 98 GLY A O 1
ATOM 773 N N . VAL A 1 99 ? -17.511 6.551 11.658 1.00 97.62 99 VAL A N 1
ATOM 774 C CA . VAL A 1 99 ? -16.841 6.978 12.892 1.00 97.62 99 VAL A CA 1
ATOM 775 C C . VAL A 1 99 ? -17.839 7.719 13.773 1.00 97.62 99 VAL A C 1
ATOM 777 O O . VAL A 1 99 ? -18.306 8.799 13.428 1.00 97.62 99 VAL A O 1
ATOM 780 N N . LYS A 1 100 ? -18.138 7.170 14.952 1.00 97.81 100 LYS A N 1
ATOM 781 C CA . LYS A 1 100 ? -19.022 7.818 15.936 1.00 97.81 100 LYS A CA 1
ATOM 782 C C . LYS A 1 100 ? -18.261 8.675 16.938 1.00 97.81 100 LYS A C 1
ATOM 784 O O . LYS A 1 100 ? -18.843 9.567 17.544 1.00 97.81 100 LYS A O 1
ATOM 789 N N . ARG A 1 101 ? -16.970 8.416 17.142 1.00 98.06 101 ARG A N 1
ATOM 790 C CA . ARG A 1 101 ? -16.160 9.139 18.123 1.00 98.06 101 ARG A CA 1
ATOM 791 C C . ARG A 1 101 ? -14.781 9.438 17.564 1.00 98.06 101 ARG A C 1
ATOM 793 O O . ARG A 1 101 ? -14.112 8.539 17.060 1.00 98.06 101 ARG A O 1
ATOM 800 N N . LEU A 1 102 ? -14.357 10.689 17.684 1.00 97.75 102 LEU A N 1
ATOM 801 C CA . LEU A 1 102 ? -13.001 11.120 17.366 1.00 97.75 102 LEU A CA 1
ATOM 802 C C . LEU A 1 102 ? -12.329 11.612 18.642 1.00 97.75 102 LEU A C 1
ATOM 804 O O . LEU A 1 102 ? -12.861 12.492 19.321 1.00 97.75 102 LEU A O 1
ATOM 808 N N . MET A 1 103 ? -11.150 11.071 18.926 1.00 98.50 103 MET A N 1
ATOM 809 C CA . MET A 1 103 ? -10.273 11.552 19.985 1.00 98.50 103 MET A CA 1
ATOM 810 C C . MET A 1 103 ? -8.939 11.998 19.391 1.00 98.50 103 MET A C 1
ATOM 812 O O . MET A 1 103 ? -8.503 11.451 18.377 1.00 98.50 103 MET A O 1
ATOM 816 N N . THR A 1 104 ? -8.281 12.985 19.994 1.00 97.75 104 THR A N 1
ATOM 817 C CA . THR A 1 104 ? -6.925 13.360 19.570 1.00 97.75 104 THR A CA 1
ATOM 818 C C . THR A 1 104 ? -5.976 13.593 20.724 1.00 97.75 104 THR A C 1
ATOM 820 O O . THR A 1 104 ? -6.380 13.915 21.843 1.00 97.75 104 THR A O 1
ATOM 823 N N . THR A 1 105 ? -4.691 13.461 20.416 1.00 96.69 105 THR A N 1
ATOM 824 C CA . THR A 1 105 ? -3.595 13.805 21.314 1.00 96.69 105 THR A CA 1
ATOM 825 C C . THR A 1 105 ? -2.370 14.260 20.512 1.00 96.69 105 THR A C 1
ATOM 827 O O . THR A 1 105 ? -2.183 13.805 19.383 1.00 96.69 105 THR A O 1
ATOM 830 N N . PRO A 1 106 ? -1.529 15.170 21.032 1.00 95.69 106 PRO A N 1
ATOM 831 C CA . PRO A 1 106 ? -0.313 15.596 20.351 1.00 95.69 106 PRO A CA 1
ATOM 832 C C . PRO A 1 106 ? 0.843 14.662 20.728 1.00 95.69 106 PRO A C 1
ATOM 834 O O . PRO A 1 106 ? 1.719 15.015 21.523 1.00 95.69 106 PRO A O 1
ATOM 837 N N . SER A 1 107 ? 0.818 13.446 20.189 1.00 92.00 107 SER A N 1
ATOM 838 C CA . SER A 1 107 ? 1.909 12.478 20.292 1.00 92.00 107 SER A CA 1
ATOM 839 C C . SER A 1 107 ? 2.878 12.607 19.117 1.00 92.00 107 SER A C 1
ATOM 841 O O . SER A 1 107 ? 2.503 12.987 18.006 1.00 92.00 107 SER A O 1
ATOM 843 N N . PHE A 1 108 ? 4.154 12.320 19.376 1.00 91.94 108 PHE A N 1
ATOM 844 C CA . PHE A 1 108 ? 5.215 12.417 18.376 1.00 91.94 108 PHE A CA 1
ATOM 845 C C . PHE A 1 108 ? 6.170 11.236 18.537 1.00 91.94 108 PHE A C 1
ATOM 847 O O . PHE A 1 108 ? 6.750 11.055 19.609 1.00 91.94 108 PHE A O 1
ATOM 854 N N . GLU A 1 109 ? 6.387 10.463 17.470 1.00 88.38 109 GLU A N 1
ATOM 855 C CA . GLU A 1 109 ? 7.284 9.294 17.491 1.00 88.38 109 GLU A CA 1
ATOM 856 C C . GLU A 1 109 ? 8.723 9.666 17.895 1.00 88.38 109 GLU A C 1
ATOM 858 O O . GLU A 1 109 ? 9.401 8.918 18.598 1.00 88.38 109 GLU A O 1
ATOM 863 N N . SER A 1 110 ? 9.168 10.872 17.531 1.00 91.69 110 SER A N 1
ATOM 864 C CA . SER A 1 110 ? 10.479 11.425 17.892 1.00 91.69 110 SER A CA 1
ATOM 865 C C . SER A 1 110 ? 10.572 11.960 19.329 1.00 91.69 110 SER A C 1
ATOM 867 O O . SER A 1 110 ? 11.655 12.362 19.758 1.00 91.69 110 SER A O 1
ATOM 869 N N . ALA A 1 111 ? 9.473 11.957 20.093 1.00 94.38 111 ALA A N 1
ATOM 870 C CA . ALA A 1 111 ? 9.409 12.404 21.484 1.00 94.38 111 ALA A CA 1
ATOM 871 C C . ALA A 1 111 ? 8.971 11.242 22.403 1.00 94.38 111 ALA A C 1
ATOM 873 O O . ALA A 1 111 ? 7.788 11.128 22.746 1.00 94.38 111 ALA A O 1
ATOM 874 N N . PRO A 1 112 ? 9.909 10.389 22.867 1.00 93.00 112 PRO A N 1
ATOM 875 C CA . PRO A 1 112 ? 9.591 9.106 23.505 1.00 93.00 112 PRO A CA 1
ATOM 876 C C . PRO A 1 112 ? 8.708 9.183 24.755 1.00 93.00 112 PRO A C 1
ATOM 878 O O . PRO A 1 112 ? 8.037 8.210 25.097 1.00 93.00 112 PRO A O 1
ATOM 881 N N . TYR A 1 113 ? 8.681 10.322 25.453 1.00 95.75 113 TYR A N 1
ATOM 882 C CA . TYR A 1 113 ? 7.816 10.511 26.621 1.00 95.75 113 TYR A CA 1
ATOM 883 C C . TYR A 1 113 ? 6.320 10.537 26.257 1.00 95.75 113 TYR A C 1
ATOM 885 O O . TYR A 1 113 ? 5.489 10.288 27.126 1.00 95.75 113 TYR A O 1
ATOM 893 N N . THR A 1 114 ? 5.974 10.782 24.987 1.00 95.50 114 THR A N 1
ATOM 894 C CA . THR A 1 114 ? 4.585 10.806 24.492 1.00 95.50 114 THR A CA 1
ATOM 895 C C . THR A 1 114 ? 4.046 9.428 24.103 1.00 95.50 114 THR A C 1
ATOM 897 O O . THR A 1 114 ? 2.861 9.296 23.816 1.00 95.50 114 THR A O 1
ATOM 900 N N . ARG A 1 115 ? 4.874 8.371 24.150 1.00 94.94 115 ARG A N 1
ATOM 901 C CA . ARG A 1 115 ? 4.544 7.019 23.651 1.00 94.94 115 ARG A CA 1
ATOM 902 C C . ARG A 1 115 ? 3.275 6.375 24.231 1.00 94.94 115 ARG A C 1
ATOM 904 O O . ARG A 1 115 ? 2.801 5.391 23.682 1.00 94.94 115 ARG A O 1
ATOM 911 N N . LYS A 1 116 ? 2.768 6.873 25.366 1.00 96.38 116 LYS A N 1
ATOM 912 C CA . LYS A 1 116 ? 1.562 6.358 26.044 1.00 96.38 116 LYS A CA 1
ATOM 913 C C . LYS A 1 116 ? 0.288 7.143 25.724 1.00 96.38 116 LYS A C 1
ATOM 915 O O . LYS A 1 116 ? -0.791 6.693 26.086 1.00 96.38 116 LYS A O 1
ATOM 920 N N . TYR A 1 117 ? 0.387 8.265 25.015 1.00 97.00 117 TYR A N 1
ATOM 921 C CA . TYR A 1 117 ? -0.741 9.172 24.820 1.00 97.00 117 TYR A CA 1
ATOM 922 C C . TYR A 1 117 ? -1.841 8.576 23.924 1.00 97.00 117 TYR A C 1
ATOM 924 O O . TYR A 1 117 ? -3.005 8.585 24.317 1.00 97.00 117 TYR A O 1
ATOM 932 N N . ASP A 1 118 ? -1.512 8.031 22.745 1.00 95.75 118 ASP A N 1
ATOM 933 C CA . ASP A 1 118 ? -2.507 7.326 21.916 1.00 95.75 118 ASP A CA 1
ATOM 934 C C . ASP A 1 118 ? -3.013 6.039 22.580 1.00 95.75 118 ASP A C 1
ATOM 936 O O . ASP A 1 118 ? -4.228 5.823 22.575 1.00 95.75 118 ASP A O 1
ATOM 940 N N . PRO A 1 119 ? -2.150 5.196 23.193 1.00 97.50 119 PRO A N 1
ATOM 941 C CA . PRO A 1 119 ? -2.615 4.000 23.893 1.00 97.50 119 PRO A CA 1
ATOM 942 C C . PRO A 1 119 ? -3.600 4.271 25.036 1.00 97.50 119 PRO A C 1
ATOM 944 O O . PRO A 1 119 ? -4.555 3.517 25.207 1.00 97.50 119 PRO A O 1
ATOM 947 N N . GLU A 1 120 ? -3.442 5.370 25.777 1.00 98.12 120 GLU A N 1
ATOM 948 C CA . GLU A 1 120 ? -4.413 5.806 26.792 1.00 98.12 120 GLU A CA 1
ATOM 949 C C . GLU A 1 120 ? -5.810 6.035 26.195 1.00 98.12 120 GLU A C 1
ATOM 951 O O . GLU A 1 120 ? -6.823 5.597 26.753 1.00 98.12 120 GLU A O 1
ATOM 956 N N . LEU A 1 121 ? -5.874 6.676 25.025 1.00 98.56 121 LEU A N 1
ATOM 957 C CA . LEU A 1 121 ? -7.122 6.905 24.300 1.00 98.56 121 LEU A CA 1
ATOM 958 C C . LEU A 1 121 ? -7.685 5.611 23.697 1.00 98.56 121 LEU A C 1
ATOM 960 O O . LEU A 1 121 ? -8.900 5.403 23.730 1.00 98.56 121 LEU A O 1
ATOM 964 N N . ALA A 1 122 ? -6.828 4.715 23.202 1.00 98.44 122 ALA A N 1
ATOM 965 C CA . ALA A 1 122 ? -7.245 3.400 22.719 1.00 98.44 122 ALA A CA 1
ATOM 966 C C . ALA A 1 122 ? -7.875 2.579 23.848 1.00 98.44 122 ALA A C 1
ATOM 968 O O . ALA A 1 122 ? -8.969 2.043 23.672 1.00 98.44 122 ALA A O 1
ATOM 969 N N . CYS A 1 123 ? -7.269 2.575 25.039 1.00 98.69 123 CYS A N 1
ATOM 970 C CA . CYS A 1 123 ? -7.852 1.940 26.216 1.00 98.69 123 CYS A CA 1
ATOM 971 C C . CYS A 1 123 ? -9.215 2.548 26.564 1.00 98.69 123 CYS A C 1
ATOM 973 O O . CYS A 1 123 ? -10.196 1.827 26.728 1.00 98.69 123 CYS A O 1
ATOM 975 N N . LYS A 1 124 ? -9.334 3.881 26.568 1.00 98.56 124 LYS A N 1
ATOM 976 C CA . LYS A 1 124 ? -10.621 4.557 26.799 1.00 98.56 124 LYS A CA 1
ATOM 977 C C . LYS A 1 124 ? -11.723 4.091 25.837 1.00 98.56 124 LYS A C 1
ATOM 979 O O . LYS A 1 124 ? -12.869 3.949 26.263 1.00 98.56 124 LYS A O 1
ATOM 984 N N . ALA A 1 125 ? -11.398 3.856 24.565 1.00 98.62 125 ALA A N 1
ATOM 985 C CA . ALA A 1 125 ? -12.332 3.311 23.577 1.00 98.62 125 ALA A CA 1
ATOM 986 C C . ALA A 1 125 ? -12.605 1.807 23.769 1.00 98.62 125 ALA A C 1
ATOM 988 O O . ALA A 1 125 ? -13.728 1.361 23.551 1.00 98.62 125 ALA A O 1
ATOM 989 N N . LEU A 1 126 ? -11.604 1.041 24.208 1.00 98.69 126 LEU A N 1
ATOM 990 C CA . LEU A 1 126 ? -11.684 -0.403 24.444 1.00 98.69 126 LEU A CA 1
ATOM 991 C C . LEU A 1 126 ? -12.310 -0.789 25.787 1.00 98.69 126 LEU A C 1
ATOM 993 O O . LEU A 1 126 ? -12.636 -1.954 25.976 1.00 98.69 126 LEU A O 1
ATOM 997 N N . LYS A 1 127 ? -12.527 0.159 26.704 1.00 98.56 127 LYS A N 1
ATOM 998 C CA . LYS A 1 127 ? -13.093 -0.090 28.039 1.00 98.56 127 LYS A CA 1
ATOM 999 C C . LYS A 1 127 ? -14.343 -0.997 28.056 1.00 98.56 127 LYS A C 1
ATOM 1001 O O . LYS A 1 127 ? -14.400 -1.853 28.936 1.00 98.56 127 LYS A O 1
ATOM 1006 N N . PRO A 1 128 ? -15.322 -0.890 27.130 1.00 98.38 128 PRO A N 1
ATOM 1007 C CA . PRO A 1 128 ? -16.470 -1.809 27.089 1.00 98.38 128 PRO A CA 1
ATOM 1008 C C . PRO A 1 128 ? -16.100 -3.279 26.824 1.00 98.38 128 PRO A C 1
ATOM 1010 O O . PRO A 1 128 ? -16.890 -4.171 27.116 1.00 98.38 128 PRO A O 1
ATOM 1013 N N . TYR A 1 129 ? -14.904 -3.522 26.291 1.00 98.31 129 TYR A N 1
ATOM 1014 C CA . TYR A 1 129 ? -14.377 -4.814 25.859 1.00 98.31 129 TYR A CA 1
ATOM 1015 C C . TYR A 1 129 ? -13.200 -5.283 26.730 1.00 98.31 129 TYR A C 1
ATOM 1017 O O . TYR A 1 129 ? -12.439 -6.152 26.318 1.00 98.31 129 TYR A O 1
ATOM 1025 N N . GLU A 1 130 ? -13.036 -4.744 27.944 1.00 98.12 130 GLU A N 1
ATOM 1026 C CA . GLU A 1 130 ? -11.886 -5.037 28.822 1.00 98.12 130 GLU A CA 1
ATOM 1027 C C . GLU A 1 130 ? -11.760 -6.505 29.279 1.00 98.12 130 GLU A C 1
ATOM 1029 O O . GLU A 1 130 ? -10.714 -6.907 29.785 1.00 98.12 130 GLU A O 1
ATOM 1034 N N . ASN A 1 131 ? -12.813 -7.305 29.083 1.00 98.25 131 ASN A N 1
ATOM 1035 C CA . ASN A 1 131 ? -12.825 -8.759 29.287 1.00 98.25 131 ASN A CA 1
ATOM 1036 C C . ASN A 1 131 ? -13.239 -9.528 28.010 1.00 98.25 131 ASN A C 1
ATOM 1038 O O . ASN A 1 131 ? -13.585 -10.704 28.087 1.00 98.25 131 ASN A O 1
ATOM 1042 N N . GLY A 1 132 ? -13.291 -8.851 26.858 1.00 98.19 132 GLY A N 1
ATOM 1043 C CA . GLY A 1 132 ? -13.720 -9.420 25.578 1.00 98.19 132 GLY A CA 1
ATOM 1044 C C . GLY A 1 132 ? -12.567 -10.006 24.762 1.00 98.19 132 GLY A C 1
ATOM 1045 O O . GLY A 1 132 ? -11.418 -10.058 25.209 1.00 98.19 132 GLY A O 1
ATOM 1046 N N . LYS A 1 133 ? -12.872 -10.431 23.536 1.00 98.81 133 LYS A N 1
ATOM 1047 C CA . LYS A 1 133 ? -11.904 -10.887 22.535 1.00 98.81 133 LYS A CA 1
ATOM 1048 C C . LYS A 1 133 ? -11.575 -9.749 21.562 1.00 98.81 133 LYS A C 1
ATOM 1050 O O . LYS A 1 133 ? -12.396 -9.371 20.727 1.00 98.81 133 LYS A O 1
ATOM 1055 N N . VAL A 1 134 ? -10.362 -9.215 21.680 1.00 98.81 134 VAL A N 1
ATOM 1056 C CA . VAL A 1 134 ? -9.813 -8.120 20.871 1.00 98.81 134 VAL A CA 1
ATOM 1057 C C . VAL A 1 134 ? -8.999 -8.698 19.710 1.00 98.81 134 VAL A C 1
ATOM 1059 O O . VAL A 1 134 ? -7.978 -9.355 19.923 1.00 98.81 134 VAL A O 1
ATOM 1062 N N . GLY A 1 135 ? -9.430 -8.439 18.477 1.00 98.75 135 GLY A N 1
ATOM 1063 C CA . GLY A 1 135 ? -8.647 -8.728 17.275 1.00 98.75 135 GLY A CA 1
ATOM 1064 C C . GLY A 1 135 ? -7.637 -7.613 17.010 1.00 98.75 135 GLY A C 1
ATOM 1065 O O . GLY A 1 135 ? -8.021 -6.461 16.825 1.00 98.75 135 GLY A O 1
ATOM 1066 N N . LEU A 1 136 ? -6.349 -7.936 17.001 1.00 98.56 136 LEU A N 1
ATOM 1067 C CA . LEU A 1 136 ? -5.290 -7.018 16.596 1.00 98.56 136 LEU A CA 1
ATOM 1068 C C . LEU A 1 136 ? -5.103 -7.124 15.081 1.00 98.56 136 LEU A C 1
ATOM 1070 O O . LEU A 1 136 ? -4.969 -8.226 14.555 1.00 98.56 136 LEU A O 1
ATOM 1074 N N . VAL A 1 137 ? -5.113 -5.991 14.381 1.00 97.12 137 VAL A N 1
ATOM 1075 C CA . VAL A 1 137 ? -4.971 -5.938 12.918 1.00 97.12 137 VAL A CA 1
ATOM 1076 C C . VAL A 1 137 ? -3.796 -5.033 12.558 1.00 97.12 137 VAL A C 1
ATOM 1078 O O . VAL A 1 137 ? -3.714 -3.891 13.010 1.00 97.12 137 VAL A O 1
ATOM 1081 N N . GLY A 1 138 ? -2.892 -5.547 11.727 1.00 92.69 138 GLY A N 1
ATOM 1082 C CA . GLY A 1 138 ? -1.667 -4.875 11.316 1.00 92.69 138 GLY A CA 1
ATOM 1083 C C . GLY A 1 138 ? -0.572 -4.887 12.379 1.00 92.69 138 GLY A C 1
ATOM 1084 O O . GLY A 1 138 ? 0.171 -3.915 12.482 1.00 92.69 138 GLY A O 1
ATOM 1085 N N . THR A 1 139 ? -0.433 -5.959 13.169 1.00 92.69 139 THR A N 1
ATOM 1086 C CA . THR A 1 139 ? 0.540 -6.029 14.283 1.00 92.69 139 THR A CA 1
ATOM 1087 C C . THR A 1 139 ? 2.000 -5.818 13.875 1.00 92.69 139 THR A C 1
ATOM 1089 O O . THR A 1 139 ? 2.805 -5.431 14.716 1.00 92.69 139 THR A O 1
ATOM 1092 N N . TYR A 1 140 ? 2.338 -5.993 12.594 1.00 87.06 140 TYR A N 1
ATOM 1093 C CA . TYR A 1 140 ? 3.652 -5.645 12.043 1.00 87.06 140 TYR A CA 1
ATOM 1094 C C . TYR A 1 140 ? 3.920 -4.126 12.006 1.00 87.06 140 TYR A C 1
ATOM 1096 O O . TYR A 1 140 ? 5.066 -3.700 12.114 1.00 87.06 140 TYR A O 1
ATOM 1104 N N . GLN A 1 141 ? 2.871 -3.310 11.860 1.00 85.75 141 GLN A N 1
ATOM 1105 C CA . GLN A 1 141 ? 2.946 -1.843 11.830 1.00 85.75 141 GLN A CA 1
ATOM 1106 C C . GLN A 1 141 ? 2.558 -1.194 13.165 1.00 85.75 141 GLN A C 1
ATOM 1108 O O . GLN A 1 141 ? 2.953 -0.061 13.436 1.00 85.75 141 GLN A O 1
ATOM 1113 N N . MET A 1 142 ? 1.778 -1.884 14.004 1.00 91.62 142 MET A N 1
ATOM 1114 C CA . MET A 1 142 ? 1.381 -1.362 15.311 1.00 91.62 142 MET A CA 1
ATOM 1115 C C . MET A 1 142 ? 2.603 -1.116 16.200 1.00 91.62 142 MET A C 1
ATOM 1117 O O . MET A 1 142 ? 3.483 -1.967 16.333 1.00 91.62 142 MET A O 1
ATOM 1121 N N . SER A 1 143 ? 2.624 0.023 16.895 1.00 92.31 143 SER A N 1
ATOM 1122 C CA . SER A 1 143 ? 3.663 0.281 17.889 1.00 92.31 143 SER A CA 1
ATOM 1123 C C . SER A 1 143 ? 3.601 -0.756 19.014 1.00 92.31 143 SER A C 1
ATOM 1125 O O . SER A 1 143 ? 2.534 -0.996 19.588 1.00 92.31 143 SER A O 1
ATOM 1127 N N . SER A 1 144 ? 4.749 -1.307 19.416 1.00 94.50 144 SER A N 1
ATOM 1128 C CA . SER A 1 144 ? 4.820 -2.162 20.609 1.00 94.50 144 SER A CA 1
ATOM 1129 C C . SER A 1 144 ? 4.308 -1.437 21.856 1.00 94.50 144 SER A C 1
ATOM 1131 O O . SER A 1 144 ? 3.627 -2.043 22.674 1.00 94.50 144 SER A O 1
ATOM 1133 N N . ALA A 1 145 ? 4.513 -0.116 21.952 1.00 94.75 145 ALA A N 1
ATOM 1134 C CA . ALA A 1 145 ? 3.984 0.693 23.047 1.00 94.75 145 ALA A CA 1
ATOM 1135 C C . ALA A 1 145 ? 2.446 0.678 23.113 1.00 94.75 145 ALA A C 1
ATOM 1137 O O . A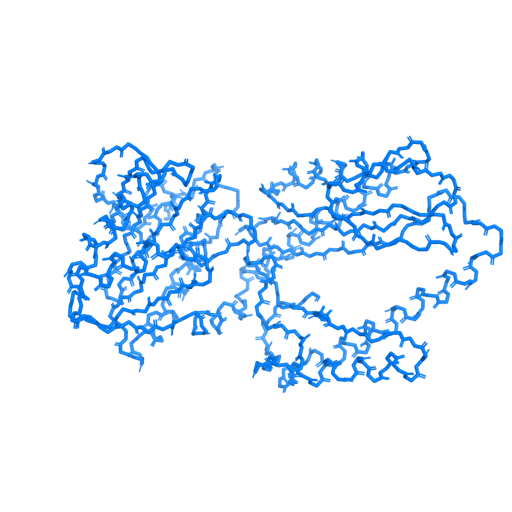LA A 1 145 ? 1.892 0.725 24.208 1.00 94.75 145 ALA A O 1
ATOM 1138 N N . MET A 1 146 ? 1.759 0.588 21.967 1.00 96.50 146 MET A N 1
ATOM 1139 C CA . MET A 1 146 ? 0.302 0.429 21.907 1.00 96.50 146 MET A CA 1
ATOM 1140 C C . MET A 1 146 ? -0.122 -0.946 22.413 1.00 96.50 146 MET A C 1
ATOM 1142 O O . MET A 1 146 ? -0.972 -1.043 23.297 1.00 96.50 146 MET A O 1
ATOM 1146 N N . VAL A 1 147 ? 0.490 -2.004 21.882 1.00 97.06 147 VAL A N 1
ATOM 1147 C CA . VAL A 1 147 ? 0.133 -3.386 22.228 1.00 97.06 147 VAL A CA 1
ATOM 1148 C C . VAL A 1 147 ? 0.404 -3.675 23.707 1.00 97.06 147 VAL A C 1
ATOM 1150 O O . VAL A 1 147 ? -0.473 -4.205 24.392 1.00 97.06 147 VAL A O 1
ATOM 1153 N N . ASP A 1 148 ? 1.579 -3.296 24.210 1.00 97.50 148 ASP A N 1
ATOM 1154 C CA . ASP A 1 148 ? 1.977 -3.516 25.602 1.00 97.50 148 ASP A CA 1
ATOM 1155 C C . ASP A 1 148 ? 1.050 -2.768 26.562 1.00 97.50 148 ASP A C 1
ATOM 1157 O O . ASP A 1 148 ? 0.517 -3.359 27.499 1.00 97.50 148 ASP A O 1
ATOM 1161 N N . TYR A 1 149 ? 0.782 -1.486 26.294 1.00 98.25 149 TYR A N 1
ATOM 1162 C CA . TYR A 1 149 ? -0.060 -0.669 27.165 1.00 98.25 149 TYR A CA 1
ATOM 1163 C C . TYR A 1 149 ? -1.496 -1.202 27.247 1.00 98.25 149 TYR A C 1
ATOM 1165 O O . TYR A 1 149 ? -2.050 -1.301 28.341 1.00 98.25 149 TYR A O 1
ATOM 1173 N N . VAL A 1 150 ? -2.104 -1.581 26.117 1.00 98.38 150 VAL A N 1
ATOM 1174 C CA . VAL A 1 150 ? -3.470 -2.130 26.105 1.00 98.38 150 VAL A CA 1
ATOM 1175 C C . VAL A 1 150 ? -3.536 -3.447 26.885 1.00 98.38 150 VAL A C 1
ATOM 1177 O O . VAL A 1 150 ? -4.433 -3.621 27.711 1.00 98.38 150 VAL A O 1
ATOM 1180 N N . ARG A 1 151 ? -2.550 -4.337 26.704 1.00 98.38 151 ARG A N 1
ATOM 1181 C CA . ARG A 1 151 ? -2.456 -5.604 27.449 1.00 98.38 151 ARG A CA 1
ATOM 1182 C C . ARG A 1 151 ? -2.257 -5.398 28.949 1.00 98.38 151 ARG A C 1
ATOM 1184 O O . ARG A 1 151 ? -2.851 -6.126 29.738 1.00 98.38 151 ARG A O 1
ATOM 1191 N N . GLU A 1 152 ? -1.454 -4.412 29.346 1.00 98.44 152 GLU A N 1
ATOM 1192 C CA . GLU A 1 152 ? -1.259 -4.044 30.753 1.00 98.44 152 GLU A CA 1
ATOM 1193 C C . GLU A 1 152 ? -2.546 -3.505 31.392 1.00 98.44 152 GLU A C 1
ATOM 1195 O O . GLU A 1 152 ? -2.845 -3.840 32.538 1.00 98.44 152 GLU A O 1
ATOM 1200 N N . GLN A 1 153 ? -3.308 -2.670 30.675 1.00 98.62 153 GLN A N 1
ATOM 1201 C CA . GLN A 1 153 ? -4.547 -2.088 31.201 1.00 98.62 153 GLN A CA 1
ATOM 1202 C C . GLN A 1 153 ? -5.701 -3.093 31.250 1.00 98.62 153 GLN A C 1
ATOM 1204 O O . GLN A 1 153 ? -6.486 -3.068 32.200 1.00 98.62 153 GLN A O 1
ATOM 1209 N N . TYR A 1 154 ? -5.800 -3.982 30.259 1.00 98.56 154 TYR A N 1
ATOM 1210 C CA . TYR A 1 154 ? -6.863 -4.984 30.149 1.00 98.56 154 TYR A CA 1
ATOM 1211 C C . TYR A 1 154 ? -6.281 -6.403 30.073 1.00 98.56 154 TYR A C 1
ATOM 1213 O O . TYR A 1 154 ? -6.360 -7.052 29.025 1.00 98.56 154 TYR A O 1
ATOM 1221 N N . PRO A 1 155 ? -5.708 -6.915 31.181 1.00 98.38 155 PRO A N 1
ATOM 1222 C CA . PRO A 1 155 ? -5.053 -8.226 31.210 1.00 98.38 155 PRO A CA 1
ATOM 1223 C C . PRO A 1 155 ? -6.035 -9.403 31.124 1.00 98.38 155 PRO A C 1
ATOM 1225 O O . PRO A 1 155 ? -5.619 -10.526 30.855 1.00 98.38 155 PRO A O 1
ATOM 1228 N N . ASN A 1 156 ? -7.328 -9.159 31.360 1.00 98.25 156 ASN A N 1
ATOM 1229 C CA . ASN A 1 156 ? -8.378 -10.178 31.295 1.00 98.25 156 ASN A CA 1
ATOM 1230 C C . ASN A 1 156 ? -9.000 -10.315 29.894 1.00 98.25 156 ASN A C 1
ATOM 1232 O O . ASN A 1 156 ? -9.774 -11.244 29.667 1.00 98.25 156 ASN A O 1
ATOM 1236 N N . ALA A 1 157 ? -8.695 -9.404 28.965 1.00 98.69 157 ALA A N 1
ATOM 1237 C CA . ALA A 1 157 ? -9.115 -9.527 27.576 1.00 98.69 157 ALA A CA 1
ATOM 1238 C C . ALA A 1 157 ? -8.291 -10.606 26.854 1.00 98.69 157 ALA A C 1
ATOM 1240 O O . ALA A 1 157 ? -7.113 -10.827 27.142 1.00 98.69 157 ALA A O 1
ATOM 1241 N N . THR A 1 158 ? -8.904 -11.263 25.874 1.00 98.75 158 THR A N 1
ATOM 1242 C CA . THR A 1 158 ? -8.206 -12.185 24.971 1.00 98.75 158 THR A CA 1
ATOM 1243 C C . THR A 1 158 ? -7.756 -11.425 23.731 1.00 98.75 158 THR A C 1
ATOM 1245 O O . THR A 1 158 ? -8.580 -10.803 23.072 1.00 98.75 158 THR A O 1
ATOM 1248 N N . TYR A 1 159 ? -6.475 -11.508 23.373 1.00 98.62 159 TYR A N 1
ATOM 1249 C CA . TYR A 1 159 ? -5.928 -10.858 22.178 1.00 98.62 159 TYR A CA 1
ATOM 1250 C C . TYR A 1 159 ? -5.608 -11.897 21.110 1.00 98.62 159 TYR A C 1
ATOM 1252 O O . TYR A 1 159 ? -4.906 -12.867 21.399 1.00 98.62 159 TYR A O 1
ATOM 1260 N N . VAL A 1 160 ? -6.082 -11.686 19.884 1.00 98.31 160 VAL A N 1
ATOM 1261 C CA . VAL A 1 160 ? -5.794 -12.567 18.742 1.00 98.31 160 VAL A CA 1
ATOM 1262 C C . VAL A 1 160 ? -5.273 -11.768 17.557 1.00 98.31 160 VAL A C 1
ATOM 1264 O O . VAL A 1 160 ? -5.669 -10.623 17.364 1.00 98.31 160 VAL A O 1
ATOM 1267 N N . GLU A 1 161 ? -4.385 -12.367 16.770 1.00 97.75 161 GLU A N 1
ATOM 1268 C CA . GLU A 1 161 ? -3.975 -11.802 15.487 1.00 97.75 161 GLU A CA 1
ATOM 1269 C C . GLU A 1 161 ? -5.102 -11.984 14.465 1.00 97.75 161 GLU A C 1
ATOM 1271 O O . GLU A 1 161 ? -5.632 -13.087 14.335 1.00 97.75 161 GLU A O 1
ATOM 1276 N N . PHE A 1 162 ? -5.489 -10.911 13.776 1.00 97.94 162 PHE A N 1
ATOM 1277 C CA . PHE A 1 162 ? -6.676 -10.889 12.918 1.00 97.94 162 PHE A CA 1
ATOM 1278 C C . PHE A 1 162 ? -6.416 -10.321 11.512 1.00 97.94 162 PHE A C 1
ATOM 1280 O O . PHE A 1 162 ? -7.348 -10.176 10.727 1.00 97.94 162 PHE A O 1
ATOM 1287 N N . SER A 1 163 ? -5.165 -10.023 11.147 1.00 95.75 163 SER A N 1
ATOM 1288 C CA . SER A 1 163 ? -4.825 -9.473 9.825 1.00 95.75 163 SER A CA 1
ATOM 1289 C C . SER A 1 163 ? -5.100 -10.451 8.684 1.00 95.75 163 SER A C 1
ATOM 1291 O O . SER A 1 163 ? -5.622 -10.019 7.665 1.00 95.75 163 SER A O 1
ATOM 1293 N N . ASP A 1 164 ? -4.841 -11.760 8.850 1.00 95.69 164 ASP A N 1
ATOM 1294 C CA . ASP A 1 164 ? -5.102 -12.766 7.794 1.00 95.69 164 ASP A CA 1
ATOM 1295 C C . ASP A 1 164 ? -6.578 -12.774 7.369 1.00 95.69 164 ASP A C 1
ATOM 1297 O O . ASP A 1 164 ? -6.883 -12.809 6.178 1.00 95.69 164 ASP A O 1
ATOM 1301 N N . ALA A 1 165 ? -7.493 -12.663 8.336 1.00 97.19 165 ALA A N 1
ATOM 1302 C CA . ALA A 1 165 ? -8.926 -12.575 8.078 1.00 97.19 165 ALA A CA 1
ATOM 1303 C C . ALA A 1 165 ? -9.290 -11.311 7.282 1.00 97.19 165 ALA A C 1
ATOM 1305 O O . ALA A 1 165 ? -10.112 -11.369 6.368 1.00 97.19 165 ALA A O 1
ATOM 1306 N N . ILE A 1 166 ? -8.658 -10.175 7.595 1.00 97.00 166 ILE A N 1
ATOM 1307 C CA . ILE A 1 166 ? -8.875 -8.920 6.867 1.00 97.00 166 ILE A CA 1
ATOM 1308 C C . ILE A 1 166 ? -8.279 -8.986 5.461 1.00 97.00 166 ILE A C 1
ATOM 1310 O O . ILE A 1 166 ? -8.937 -8.568 4.508 1.00 97.00 166 ILE A O 1
ATOM 1314 N N . ASP A 1 167 ? -7.081 -9.545 5.306 1.00 95.81 167 ASP A N 1
ATOM 1315 C CA . ASP A 1 167 ? -6.441 -9.703 4.003 1.00 95.81 167 ASP A CA 1
ATOM 1316 C C . ASP A 1 167 ? -7.284 -10.578 3.079 1.00 95.81 167 ASP A C 1
ATOM 1318 O O . ASP A 1 167 ? -7.533 -10.178 1.949 1.00 95.81 167 ASP A O 1
ATOM 1322 N N . ARG A 1 168 ? -7.846 -11.695 3.561 1.00 96.38 168 ARG A N 1
ATOM 1323 C CA . ARG A 1 168 ? -8.765 -12.540 2.768 1.00 96.38 168 ARG A CA 1
ATOM 1324 C C . ARG A 1 168 ? -9.988 -11.797 2.232 1.00 96.38 168 ARG A C 1
ATOM 1326 O O . ARG A 1 168 ? -10.516 -12.177 1.193 1.00 96.38 168 ARG A O 1
ATOM 1333 N N . ILE A 1 169 ? -10.439 -10.749 2.919 1.00 96.88 169 ILE A N 1
ATOM 1334 C CA . ILE A 1 169 ? -11.507 -9.876 2.419 1.00 96.88 169 ILE A CA 1
ATOM 1335 C C . ILE A 1 169 ? -10.928 -8.882 1.407 1.00 96.88 169 ILE A C 1
ATOM 1337 O O . ILE A 1 169 ? -11.479 -8.729 0.321 1.00 96.88 169 ILE A O 1
ATOM 1341 N N . LYS A 1 170 ? -9.819 -8.217 1.758 1.00 95.69 170 LYS A N 1
ATOM 1342 C CA . LYS A 1 170 ? -9.179 -7.176 0.942 1.00 95.69 170 LYS A CA 1
ATOM 1343 C C . LYS A 1 170 ? -8.701 -7.685 -0.411 1.00 95.69 170 LYS A C 1
ATOM 1345 O O . LYS A 1 170 ? -8.788 -6.938 -1.381 1.00 95.69 170 LYS A O 1
ATOM 1350 N N . VAL A 1 171 ? -8.162 -8.903 -0.490 1.00 96.38 171 VAL A N 1
ATOM 1351 C CA . VAL A 1 171 ? -7.583 -9.442 -1.732 1.00 96.38 171 VAL A CA 1
ATOM 1352 C C . VAL A 1 171 ? -8.615 -9.544 -2.855 1.00 96.38 171 VAL A C 1
ATOM 1354 O O . VAL A 1 171 ? -8.242 -9.465 -4.019 1.00 96.38 171 VAL A O 1
ATOM 1357 N N . ILE A 1 172 ? -9.908 -9.659 -2.530 1.00 97.25 172 ILE A N 1
ATOM 1358 C CA . ILE A 1 172 ? -10.989 -9.714 -3.516 1.00 97.25 172 ILE A CA 1
ATOM 1359 C C . ILE A 1 172 ? -11.560 -8.313 -3.735 1.00 97.25 172 ILE A C 1
ATOM 1361 O O . ILE A 1 172 ? -12.302 -7.791 -2.900 1.00 97.25 172 ILE A O 1
ATOM 1365 N N . LYS A 1 173 ? -11.237 -7.718 -4.885 1.00 97.56 173 LYS A N 1
ATOM 1366 C CA . LYS A 1 173 ? -11.664 -6.365 -5.248 1.00 97.56 173 LYS A CA 1
ATOM 1367 C C . LYS A 1 173 ? -13.130 -6.341 -5.662 1.00 97.56 173 LYS A C 1
ATOM 1369 O O . LYS A 1 173 ? -13.592 -7.204 -6.412 1.00 97.56 173 LYS A O 1
ATOM 1374 N N . SER A 1 174 ? -13.865 -5.340 -5.192 1.00 97.75 174 SER A N 1
ATOM 1375 C CA . SER A 1 174 ? -15.173 -4.994 -5.743 1.00 97.75 174 SER A CA 1
ATOM 1376 C C . SER A 1 174 ? -15.038 -4.331 -7.115 1.00 97.75 174 SER A C 1
ATOM 1378 O O . SER A 1 174 ? -13.955 -3.922 -7.529 1.00 97.75 174 SER A O 1
ATOM 1380 N N . GLU A 1 175 ? -16.157 -4.192 -7.824 1.00 97.44 175 GLU A N 1
ATOM 1381 C CA . GLU A 1 175 ? -16.177 -3.508 -9.122 1.00 97.44 175 GLU A CA 1
ATOM 1382 C C . GLU A 1 175 ? -15.721 -2.043 -9.014 1.00 97.44 175 GLU A C 1
ATOM 1384 O O . GLU A 1 175 ? -14.981 -1.579 -9.876 1.00 97.44 175 GLU A O 1
ATOM 1389 N N . GLU A 1 176 ? -16.083 -1.336 -7.935 1.00 97.50 176 GLU A N 1
ATOM 1390 C CA . GLU A 1 176 ? -15.632 0.047 -7.702 1.00 97.50 176 GLU A CA 1
ATOM 1391 C C . GLU A 1 176 ? -14.113 0.108 -7.472 1.00 97.50 176 GLU A C 1
ATOM 1393 O O . GLU A 1 176 ? -13.427 0.965 -8.027 1.00 97.50 176 GLU A O 1
ATOM 1398 N N . GLU A 1 177 ? -13.561 -0.839 -6.707 1.00 97.25 177 GLU A N 1
ATOM 1399 C CA . GLU A 1 177 ? -12.112 -0.937 -6.493 1.00 97.25 177 GLU A CA 1
ATOM 1400 C C . GLU A 1 177 ? -11.372 -1.238 -7.806 1.00 97.25 177 GLU A C 1
ATOM 1402 O O . GLU A 1 177 ? -10.336 -0.637 -8.082 1.00 97.25 177 GLU A O 1
ATOM 1407 N N . ILE A 1 178 ? -11.921 -2.113 -8.655 1.00 97.56 178 ILE A N 1
ATOM 1408 C CA . ILE A 1 178 ? -11.364 -2.421 -9.982 1.00 97.56 178 ILE A CA 1
ATOM 1409 C C . ILE A 1 178 ? -11.393 -1.189 -10.898 1.00 97.56 178 ILE A C 1
ATOM 1411 O O . ILE A 1 178 ? -10.442 -0.960 -11.647 1.00 97.56 178 ILE A O 1
ATOM 1415 N N . GLU A 1 179 ? -12.462 -0.390 -10.869 1.00 97.44 179 GLU A N 1
ATOM 1416 C CA . GLU A 1 179 ? -12.529 0.867 -11.623 1.00 97.44 179 GLU A CA 1
ATOM 1417 C C . GLU A 1 179 ? -11.437 1.844 -11.178 1.00 97.44 179 GLU A C 1
ATOM 1419 O O . GLU A 1 179 ? -10.724 2.388 -12.022 1.00 97.44 179 GLU A O 1
ATOM 1424 N N . PHE A 1 180 ? -11.233 2.007 -9.870 1.00 96.75 180 PHE A N 1
ATOM 1425 C CA . PHE A 1 180 ? -10.174 2.871 -9.348 1.00 96.75 180 PHE A CA 1
ATOM 1426 C C . PHE A 1 180 ? -8.775 2.365 -9.705 1.00 96.75 180 PHE A C 1
ATOM 1428 O O . PHE A 1 180 ? -7.932 3.160 -10.111 1.00 96.75 180 PHE A O 1
ATOM 1435 N N . ILE A 1 181 ? -8.543 1.051 -9.646 1.00 97.25 181 ILE A N 1
ATOM 1436 C CA . ILE A 1 181 ? -7.286 0.427 -10.086 1.00 97.25 181 ILE A CA 1
ATOM 1437 C C . ILE A 1 181 ? -7.007 0.736 -11.565 1.00 97.25 181 ILE A C 1
ATOM 1439 O O . ILE A 1 181 ? -5.892 1.122 -11.910 1.00 97.25 181 ILE A O 1
ATOM 1443 N N . ARG A 1 182 ? -8.010 0.630 -12.449 1.00 97.38 182 ARG A N 1
ATOM 1444 C CA . ARG A 1 182 ? -7.849 0.962 -13.880 1.00 97.38 182 ARG A CA 1
ATOM 1445 C C . ARG A 1 182 ? -7.482 2.425 -14.101 1.00 97.38 182 ARG A C 1
ATOM 1447 O O . ARG A 1 182 ? -6.688 2.729 -14.987 1.00 97.38 182 ARG A O 1
ATOM 1454 N N . GLU A 1 183 ? -8.062 3.327 -13.321 1.00 96.69 183 GLU A N 1
ATOM 1455 C CA . GLU A 1 183 ? -7.730 4.746 -13.403 1.00 96.69 183 GLU A CA 1
ATOM 1456 C C . GLU A 1 183 ? -6.321 5.047 -12.894 1.00 96.69 183 GLU A C 1
ATOM 1458 O O . GLU A 1 183 ? -5.594 5.798 -13.544 1.00 96.69 183 GLU A O 1
ATOM 1463 N N . THR A 1 184 ? -5.905 4.424 -11.787 1.00 96.31 184 THR A N 1
ATOM 1464 C CA . THR A 1 184 ? -4.523 4.526 -11.303 1.00 96.31 184 THR A CA 1
ATOM 1465 C C . THR A 1 184 ? -3.537 3.985 -12.344 1.00 96.31 184 THR A C 1
ATOM 1467 O O . THR A 1 184 ? -2.539 4.646 -12.628 1.00 96.31 184 THR A O 1
ATOM 1470 N N . ALA A 1 185 ? -3.838 2.857 -12.995 1.00 97.44 185 ALA A N 1
ATOM 1471 C CA . ALA A 1 185 ? -2.999 2.321 -14.069 1.00 97.44 185 ALA A CA 1
ATOM 1472 C C . ALA A 1 185 ? -2.880 3.301 -15.253 1.00 97.44 185 ALA A C 1
ATOM 1474 O O . ALA A 1 185 ? -1.780 3.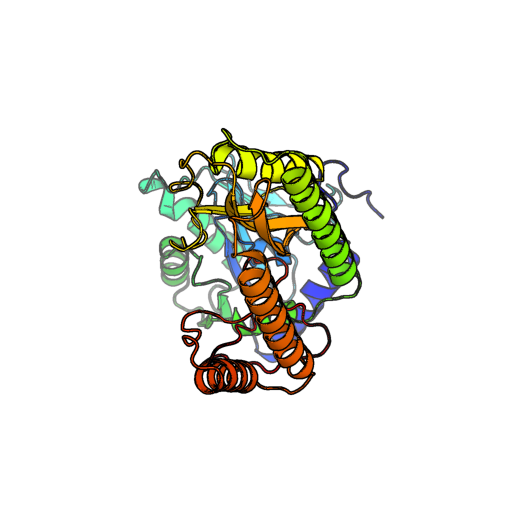565 -15.735 1.00 97.44 185 ALA A O 1
ATOM 1475 N N . ALA A 1 186 ? -3.986 3.927 -15.671 1.00 97.50 186 ALA A N 1
ATOM 1476 C CA . ALA A 1 186 ? -3.966 4.935 -16.734 1.00 97.50 186 ALA A CA 1
ATOM 1477 C C . ALA A 1 186 ? -3.144 6.183 -16.354 1.00 97.50 186 ALA A C 1
ATOM 1479 O O . ALA A 1 186 ? -2.477 6.786 -17.199 1.00 97.50 186 ALA A O 1
ATOM 1480 N N . GLN A 1 187 ? -3.164 6.574 -15.079 1.00 97.00 187 GLN A N 1
ATOM 1481 C CA . GLN A 1 187 ? -2.307 7.636 -14.560 1.00 97.00 187 GLN A CA 1
ATOM 1482 C C . GLN A 1 187 ? -0.821 7.256 -14.646 1.00 97.00 187 GLN A C 1
ATOM 1484 O O . GLN A 1 187 ? 0.004 8.090 -15.016 1.00 97.00 187 GLN A O 1
ATOM 1489 N N . GLN A 1 188 ? -0.470 6.008 -14.350 1.00 97.50 188 GLN A N 1
ATOM 1490 C CA . GLN A 1 188 ? 0.907 5.528 -14.446 1.00 97.50 188 GLN A CA 1
ATOM 1491 C C . GLN A 1 188 ? 1.409 5.436 -15.883 1.00 97.50 188 GLN A C 1
ATOM 1493 O O . GLN A 1 188 ? 2.550 5.819 -16.151 1.00 97.50 188 GLN A O 1
ATOM 1498 N N . ASP A 1 189 ? 0.549 5.021 -16.816 1.00 98.31 189 ASP A N 1
ATOM 1499 C CA . ASP A 1 189 ? 0.833 5.098 -18.249 1.00 98.31 189 ASP A CA 1
ATOM 1500 C C . ASP A 1 189 ? 1.177 6.538 -18.657 1.00 98.31 189 ASP A C 1
ATOM 1502 O O . ASP A 1 189 ? 2.165 6.770 -19.357 1.00 98.31 189 ASP A O 1
ATOM 1506 N N . ALA A 1 190 ? 0.418 7.527 -18.171 1.00 98.38 190 ALA A N 1
ATOM 1507 C CA . ALA A 1 190 ? 0.690 8.938 -18.436 1.00 98.38 190 ALA A CA 1
ATOM 1508 C C . ALA A 1 190 ? 2.020 9.411 -17.817 1.00 98.38 190 ALA A C 1
ATOM 1510 O O . ALA A 1 190 ? 2.797 10.092 -18.491 1.00 98.38 190 ALA A O 1
ATOM 1511 N N . SER A 1 191 ? 2.328 9.018 -16.576 1.00 98.31 191 SER A N 1
ATOM 1512 C CA . SER A 1 191 ? 3.609 9.330 -15.923 1.00 98.31 191 SER A CA 1
ATOM 1513 C C . SER A 1 191 ? 4.805 8.714 -16.657 1.00 98.31 191 SER A C 1
ATOM 1515 O O . SER A 1 191 ? 5.812 9.390 -16.874 1.00 98.31 191 SER A O 1
ATOM 1517 N N . MET A 1 192 ? 4.698 7.454 -17.084 1.00 98.62 192 MET A N 1
ATOM 1518 C CA . MET A 1 192 ? 5.737 6.782 -17.866 1.00 98.62 192 MET A CA 1
ATOM 1519 C C . MET A 1 192 ? 5.887 7.414 -19.256 1.00 98.62 192 MET A C 1
ATOM 1521 O O . MET A 1 192 ? 7.002 7.608 -19.739 1.00 98.62 192 MET A O 1
ATOM 1525 N N . GLN A 1 193 ? 4.782 7.806 -19.893 1.00 98.62 193 GLN A N 1
ATOM 1526 C CA . GLN A 1 193 ? 4.831 8.506 -21.173 1.00 98.62 193 GLN A CA 1
ATOM 1527 C C . GLN A 1 193 ? 5.503 9.882 -21.052 1.00 98.62 193 GLN A C 1
ATOM 1529 O O . GLN A 1 193 ? 6.262 10.263 -21.943 1.00 98.62 193 GLN A O 1
ATOM 1534 N N . ALA A 1 194 ? 5.272 10.617 -19.958 1.00 98.69 194 ALA A N 1
ATOM 1535 C CA . ALA A 1 194 ? 5.970 11.874 -19.684 1.00 98.69 194 ALA A CA 1
ATOM 1536 C C . ALA A 1 194 ? 7.488 11.656 -19.568 1.00 98.69 194 ALA A C 1
ATOM 1538 O O . ALA A 1 194 ? 8.262 12.378 -20.193 1.00 98.69 194 ALA A O 1
ATOM 1539 N N . VAL A 1 195 ? 7.911 10.599 -18.868 1.00 98.62 195 VAL A N 1
ATOM 1540 C CA . VAL A 1 195 ? 9.322 10.189 -18.801 1.00 98.62 195 VAL A CA 1
ATOM 1541 C C . VAL A 1 195 ? 9.895 9.916 -20.187 1.00 98.62 195 VAL A C 1
ATOM 1543 O O . VAL A 1 195 ? 10.925 10.491 -20.530 1.00 98.62 195 VAL A O 1
ATOM 1546 N N . ILE A 1 196 ? 9.226 9.088 -20.995 1.00 98.44 196 ILE A N 1
ATOM 1547 C CA . ILE A 1 196 ? 9.677 8.739 -22.352 1.00 98.44 196 ILE A CA 1
ATOM 1548 C C . ILE A 1 196 ? 9.825 9.992 -23.228 1.00 98.44 196 ILE A C 1
ATOM 1550 O O . ILE A 1 196 ? 10.750 10.077 -24.030 1.00 98.44 196 ILE A O 1
ATOM 1554 N N . ASN A 1 197 ? 8.937 10.975 -23.069 1.00 98.44 197 ASN A N 1
ATOM 1555 C CA . ASN A 1 197 ? 8.971 12.211 -23.849 1.00 98.44 197 ASN A CA 1
ATOM 1556 C C . ASN A 1 197 ? 10.100 13.169 -23.432 1.00 98.44 197 ASN A C 1
ATOM 1558 O O . ASN A 1 197 ? 10.544 13.974 -24.252 1.00 98.44 197 ASN A O 1
ATOM 1562 N N . GLU A 1 198 ? 10.525 13.136 -22.166 1.00 98.50 198 GLU A N 1
ATOM 1563 C CA . GLU A 1 198 ? 11.462 14.117 -21.605 1.00 98.50 198 GLU A CA 1
ATOM 1564 C C . GLU A 1 198 ? 12.894 13.599 -21.441 1.00 98.50 198 GLU A C 1
ATOM 1566 O O . GLU A 1 198 ? 13.834 14.401 -21.505 1.00 98.50 198 GLU A O 1
ATOM 1571 N N . ILE A 1 199 ? 13.073 12.288 -21.238 1.00 98.62 199 ILE A N 1
ATOM 1572 C CA . ILE A 1 199 ? 14.382 11.673 -21.007 1.00 98.62 199 ILE A CA 1
ATOM 1573 C C . ILE A 1 199 ? 15.336 11.927 -22.179 1.00 98.62 199 ILE A C 1
ATOM 1575 O O . ILE A 1 199 ? 15.005 11.732 -23.347 1.00 98.62 199 ILE A O 1
ATOM 1579 N N . LYS A 1 200 ? 16.557 12.363 -21.859 1.00 98.31 200 LYS A N 1
ATOM 1580 C CA . LYS A 1 200 ? 17.615 12.636 -22.837 1.00 98.31 200 LYS A CA 1
ATOM 1581 C C . LYS A 1 200 ? 19.003 12.586 -22.191 1.00 98.31 200 LYS A C 1
ATOM 1583 O O . LYS A 1 200 ? 19.108 12.760 -20.972 1.00 98.31 200 LYS A O 1
ATOM 1588 N N . PRO A 1 201 ? 20.074 12.423 -22.988 1.00 98.50 201 PRO A N 1
ATOM 1589 C CA . PRO A 1 201 ? 21.438 12.519 -22.483 1.00 98.50 201 PRO A CA 1
ATOM 1590 C C . PRO A 1 201 ? 21.697 13.839 -21.742 1.00 98.50 201 PRO A C 1
ATOM 1592 O O . PRO A 1 201 ? 21.200 14.900 -22.129 1.00 98.50 201 PRO A O 1
ATOM 1595 N N . GLY A 1 202 ? 22.494 13.767 -20.679 1.00 98.38 202 GLY A N 1
ATOM 1596 C CA . GLY A 1 202 ? 22.836 14.882 -19.794 1.00 98.38 202 GLY A CA 1
ATOM 1597 C C . GLY A 1 202 ? 21.870 15.090 -18.622 1.00 98.38 202 GLY A C 1
ATOM 1598 O O . GLY A 1 202 ? 22.191 15.847 -17.709 1.00 98.38 202 GLY A O 1
ATOM 1599 N N . MET A 1 203 ? 20.707 14.428 -18.604 1.00 98.56 203 MET A N 1
ATOM 1600 C CA . MET A 1 203 ? 19.864 14.370 -17.403 1.00 98.56 203 MET A CA 1
ATOM 1601 C C . MET A 1 203 ? 20.465 13.422 -16.372 1.00 98.56 203 MET A C 1
ATOM 1603 O O . MET A 1 203 ? 21.138 12.458 -16.731 1.00 98.56 203 MET A O 1
ATOM 1607 N N . LYS A 1 204 ? 20.182 13.642 -15.089 1.00 98.56 204 LYS A N 1
ATOM 1608 C CA . LYS A 1 204 ? 20.421 12.615 -14.072 1.00 98.56 204 LYS A CA 1
ATOM 1609 C C . LYS A 1 204 ? 19.233 11.674 -13.955 1.00 98.56 204 LYS A C 1
ATOM 1611 O O . LYS A 1 204 ? 18.096 12.094 -14.167 1.00 98.56 204 LYS A O 1
ATOM 1616 N N . ASP A 1 205 ? 19.478 10.456 -13.476 1.00 97.75 205 ASP A N 1
ATOM 1617 C CA . ASP A 1 205 ? 18.411 9.523 -13.076 1.00 97.75 205 ASP A CA 1
ATOM 1618 C C . ASP A 1 205 ? 17.381 10.212 -12.168 1.00 97.75 205 ASP A C 1
ATOM 1620 O O . ASP A 1 205 ? 16.169 10.070 -12.344 1.00 97.75 205 ASP A O 1
ATOM 1624 N N . SER A 1 206 ? 17.869 11.042 -11.237 1.00 98.19 206 SER A N 1
ATOM 1625 C CA . SER A 1 206 ? 17.024 11.802 -10.327 1.00 98.19 206 SER A CA 1
ATOM 1626 C C . SER A 1 206 ? 16.097 12.794 -11.015 1.00 98.19 206 SER A C 1
ATOM 1628 O O . SER A 1 206 ? 15.013 13.070 -10.494 1.00 98.19 206 SER A O 1
ATOM 1630 N N . ASP A 1 207 ? 16.538 13.380 -12.121 1.00 98.50 207 ASP A N 1
ATOM 1631 C CA . ASP A 1 207 ? 15.767 14.386 -12.842 1.00 98.50 207 ASP A CA 1
ATOM 1632 C C . ASP A 1 207 ? 14.634 13.693 -13.599 1.00 98.50 207 ASP A C 1
ATOM 1634 O O . ASP A 1 207 ? 13.495 14.144 -13.547 1.00 98.50 207 ASP A O 1
ATOM 1638 N N . VAL A 1 208 ? 14.916 12.530 -14.193 1.00 98.38 208 VAL A N 1
ATOM 1639 C CA . VAL A 1 208 ? 13.905 11.703 -14.864 1.00 98.38 208 VAL A CA 1
ATOM 1640 C C . VAL A 1 208 ? 12.867 11.167 -13.872 1.00 98.38 208 VAL A C 1
ATOM 1642 O O . VAL A 1 208 ? 11.669 11.272 -14.121 1.00 98.38 208 VAL A O 1
ATOM 1645 N N . ALA A 1 209 ? 13.288 10.668 -12.705 1.00 98.12 209 ALA A N 1
ATOM 1646 C CA . ALA A 1 209 ? 12.348 10.250 -11.659 1.00 98.12 209 ALA A CA 1
ATOM 1647 C C . ALA A 1 209 ? 11.436 11.402 -11.193 1.00 98.12 209 ALA A C 1
ATOM 1649 O O . ALA A 1 209 ? 10.267 11.180 -10.876 1.00 98.12 209 ALA A O 1
ATOM 1650 N N . ALA A 1 210 ? 11.949 12.639 -11.176 1.00 98.25 210 ALA A N 1
ATOM 1651 C CA . ALA A 1 210 ? 11.160 13.812 -10.813 1.00 98.25 210 ALA A CA 1
ATOM 1652 C C . ALA A 1 210 ? 10.072 14.147 -11.851 1.00 98.25 210 ALA A C 1
ATOM 1654 O O . ALA A 1 210 ? 9.032 14.669 -11.456 1.00 98.25 210 ALA A O 1
ATOM 1655 N N . VAL A 1 211 ? 10.268 13.813 -13.135 1.00 98.56 211 VAL A N 1
ATOM 1656 C CA . VAL A 1 211 ? 9.244 13.967 -14.188 1.00 98.56 211 VAL A CA 1
ATOM 1657 C C . VAL A 1 211 ? 8.030 13.088 -13.888 1.00 98.56 211 VAL A C 1
ATOM 1659 O O . VAL A 1 211 ? 6.908 13.590 -13.826 1.00 98.56 211 VAL A O 1
ATOM 1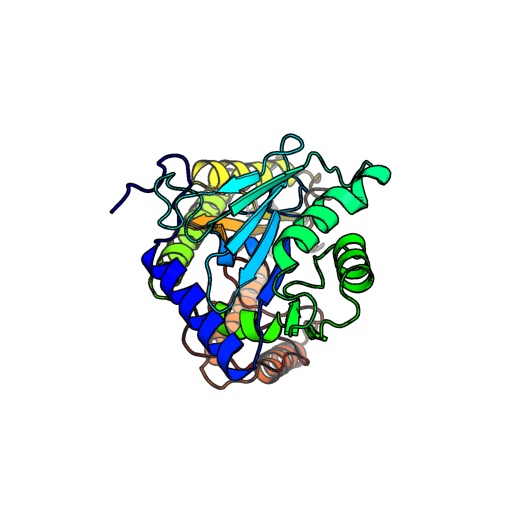662 N N . ALA A 1 212 ? 8.245 11.794 -13.624 1.00 98.19 212 ALA A N 1
ATOM 1663 C CA . ALA A 1 212 ? 7.146 10.891 -13.278 1.00 98.19 212 ALA A CA 1
ATOM 1664 C C . ALA A 1 212 ? 6.449 11.300 -11.980 1.00 98.19 212 ALA A C 1
ATOM 1666 O O . ALA A 1 212 ? 5.221 11.309 -11.935 1.00 98.19 212 ALA A O 1
ATOM 1667 N N . LEU A 1 213 ? 7.222 11.677 -10.951 1.00 97.62 213 LEU A N 1
ATOM 1668 C CA . LEU A 1 213 ? 6.684 12.173 -9.684 1.00 97.62 213 LEU A CA 1
ATOM 1669 C C . LEU A 1 213 ? 5.785 13.392 -9.909 1.00 97.62 213 LEU A C 1
ATOM 1671 O O . LEU A 1 213 ? 4.665 13.438 -9.406 1.00 97.62 213 LEU A O 1
ATOM 1675 N N . TYR A 1 214 ? 6.260 14.374 -10.675 1.00 98.06 214 TYR A N 1
ATOM 1676 C CA . TYR A 1 214 ? 5.495 15.576 -10.978 1.00 98.06 214 TYR A CA 1
ATOM 1677 C C . TYR A 1 214 ? 4.180 15.246 -11.693 1.00 98.06 214 TYR A C 1
ATOM 1679 O O . TYR A 1 214 ? 3.120 15.694 -11.247 1.00 98.06 214 TYR A O 1
ATOM 1687 N N . GLU A 1 215 ? 4.228 14.443 -12.760 1.00 98.31 215 GLU A N 1
ATOM 1688 C CA . GLU A 1 215 ? 3.024 14.107 -13.523 1.00 98.31 215 GLU A CA 1
ATOM 1689 C C . GLU A 1 215 ? 2.053 13.260 -12.689 1.00 98.31 215 GLU A C 1
ATOM 1691 O O . GLU A 1 215 ? 0.856 13.539 -12.670 1.00 98.31 215 GLU A O 1
ATOM 1696 N N . GLY A 1 216 ? 2.563 12.300 -11.913 1.00 96.62 216 GLY A N 1
ATOM 1697 C CA . GLY A 1 216 ? 1.758 11.490 -11.001 1.00 96.62 216 GLY A CA 1
ATOM 1698 C C . GLY A 1 216 ? 1.025 12.347 -9.968 1.00 96.62 216 GLY A C 1
ATOM 1699 O O . GLY A 1 216 ? -0.190 12.240 -9.829 1.00 96.62 216 GLY A O 1
ATOM 1700 N N . HIS A 1 217 ? 1.720 13.259 -9.281 1.00 95.94 217 HIS A N 1
ATOM 1701 C CA . HIS A 1 217 ? 1.084 14.163 -8.312 1.00 95.94 217 HIS A CA 1
ATOM 1702 C C . HIS A 1 217 ? 0.059 15.099 -8.960 1.00 95.94 217 HIS A C 1
ATOM 1704 O O . HIS A 1 217 ? -1.009 15.339 -8.399 1.00 95.94 217 HIS A O 1
ATOM 1710 N N . LYS A 1 218 ? 0.353 15.612 -10.158 1.00 96.25 218 LYS A N 1
ATOM 1711 C CA . LYS A 1 218 ? -0.568 16.464 -10.920 1.00 96.25 218 LYS A CA 1
ATOM 1712 C C . LYS A 1 218 ? -1.861 15.732 -11.302 1.00 96.25 218 LYS A C 1
ATOM 1714 O O . LYS A 1 218 ? -2.913 16.366 -11.349 1.00 96.25 218 LYS A O 1
ATOM 1719 N N . LEU A 1 219 ? -1.788 14.424 -11.543 1.00 95.31 219 LEU A N 1
ATOM 1720 C CA . LEU A 1 219 ? -2.932 13.562 -11.857 1.00 95.31 219 LEU A CA 1
ATOM 1721 C C . LEU A 1 219 ? -3.682 13.050 -10.617 1.00 95.31 219 LEU A C 1
ATOM 1723 O O . LEU A 1 219 ? -4.690 12.366 -10.761 1.00 95.31 219 LEU A O 1
ATOM 1727 N N . GLY A 1 220 ? -3.244 13.426 -9.413 1.00 92.38 220 GLY A N 1
ATOM 1728 C CA . GLY A 1 220 ? -3.897 13.026 -8.171 1.00 92.38 220 GLY A CA 1
ATOM 1729 C C . GLY A 1 220 ? -3.220 11.853 -7.465 1.00 92.38 220 GLY A C 1
ATOM 1730 O O . GLY A 1 220 ? -3.857 11.180 -6.664 1.00 92.38 220 GLY A O 1
ATOM 1731 N N . SER A 1 221 ? -1.934 11.592 -7.691 1.00 94.12 221 SER A N 1
ATOM 1732 C CA . SER A 1 221 ? -1.182 10.790 -6.725 1.00 94.12 221 SER A CA 1
ATOM 1733 C C . SER A 1 221 ? -0.970 11.569 -5.431 1.00 94.12 221 SER A C 1
ATOM 1735 O O . SER A 1 221 ? -0.590 12.742 -5.445 1.00 94.12 221 SER A O 1
ATOM 1737 N N . GLU A 1 222 ? -1.168 10.901 -4.301 1.00 89.88 222 GLU A N 1
ATOM 1738 C CA . GLU A 1 222 ? -0.784 11.415 -2.987 1.00 89.88 222 GLU A CA 1
ATOM 1739 C C . GLU A 1 222 ? 0.663 11.018 -2.647 1.00 89.88 222 GLU A C 1
ATOM 1741 O O . GLU A 1 222 ? 1.332 11.718 -1.888 1.00 89.88 222 GLU A O 1
ATOM 1746 N N . GLN A 1 223 ? 1.142 9.897 -3.201 1.00 89.62 223 GLN A N 1
ATOM 1747 C CA . GLN A 1 223 ? 2.403 9.249 -2.841 1.00 89.62 223 GLN A CA 1
ATOM 1748 C C . GLN A 1 223 ? 2.777 8.115 -3.807 1.00 89.62 223 GLN A C 1
ATOM 1750 O O . GLN A 1 223 ? 1.932 7.540 -4.490 1.00 89.62 223 GLN A O 1
ATOM 1755 N N . GLY A 1 224 ? 4.044 7.704 -3.785 1.00 91.50 224 GLY A N 1
ATOM 1756 C CA . GLY A 1 224 ? 4.525 6.555 -4.548 1.00 91.50 224 GLY A CA 1
ATOM 1757 C C . GLY A 1 224 ? 6.029 6.376 -4.455 1.00 91.50 224 GLY A C 1
ATOM 1758 O O . GLY A 1 224 ? 6.727 7.245 -3.920 1.00 91.50 224 GLY A O 1
ATOM 1759 N N . ILE A 1 225 ? 6.521 5.270 -5.001 1.00 94.19 225 ILE A N 1
ATOM 1760 C CA . ILE A 1 225 ? 7.939 5.057 -5.252 1.00 94.19 225 ILE A CA 1
ATOM 1761 C C . ILE A 1 225 ? 8.233 5.195 -6.746 1.00 94.19 225 ILE A C 1
ATOM 1763 O O . ILE A 1 225 ? 7.465 4.791 -7.616 1.00 94.19 225 ILE A O 1
ATOM 1767 N N . TYR A 1 226 ? 9.380 5.802 -7.026 1.00 96.75 226 TYR A N 1
ATOM 1768 C CA . TYR A 1 226 ? 9.879 6.041 -8.374 1.00 96.75 226 TYR A CA 1
ATOM 1769 C C . TYR A 1 226 ? 11.309 5.517 -8.392 1.00 96.75 226 TYR A C 1
ATOM 1771 O O . TYR A 1 226 ? 12.255 6.241 -8.064 1.00 96.75 226 TYR A O 1
ATOM 1779 N N . LEU A 1 227 ? 11.450 4.214 -8.635 1.00 97.62 227 LEU A N 1
ATOM 1780 C CA . LEU A 1 227 ? 12.743 3.536 -8.627 1.00 97.62 227 LEU A CA 1
ATOM 1781 C C . LEU A 1 227 ? 13.316 3.575 -10.037 1.00 97.62 227 LEU A C 1
ATOM 1783 O O . LEU A 1 227 ? 12.642 3.217 -10.994 1.00 97.62 227 LEU A O 1
ATOM 1787 N N . CYS A 1 228 ? 14.562 3.995 -10.183 1.00 98.06 228 CYS A N 1
ATOM 1788 C CA . CYS A 1 228 ? 15.234 3.997 -11.473 1.00 98.06 228 CYS A CA 1
ATOM 1789 C C . CYS A 1 228 ? 16.744 3.983 -11.287 1.00 98.06 228 CYS A C 1
ATOM 1791 O O . CYS A 1 228 ? 17.223 4.377 -10.225 1.00 98.06 228 CYS A O 1
ATOM 1793 N N . GLN A 1 229 ? 17.472 3.531 -12.305 1.00 98.06 229 GLN A N 1
ATOM 1794 C CA . GLN A 1 229 ? 18.901 3.794 -12.512 1.00 98.06 229 GLN A CA 1
ATOM 1795 C C . GLN A 1 229 ? 19.203 3.684 -14.013 1.00 98.06 229 GLN A C 1
ATOM 1797 O O . GLN A 1 229 ? 18.623 2.841 -14.707 1.00 98.06 229 GLN A O 1
ATOM 1802 N N . SER A 1 230 ? 20.118 4.516 -14.510 1.00 98.00 230 SER A N 1
ATOM 1803 C CA . SER A 1 230 ? 20.738 4.329 -15.825 1.00 98.00 230 SER A CA 1
ATOM 1804 C C . SER A 1 230 ? 22.046 3.561 -15.726 1.00 98.00 230 SER A C 1
ATOM 1806 O O . SER A 1 230 ? 22.734 3.587 -14.702 1.00 98.00 230 SER A O 1
ATOM 1808 N N . TYR A 1 231 ? 22.431 2.914 -16.819 1.00 97.75 231 TYR A N 1
ATOM 1809 C CA . TYR A 1 231 ? 23.706 2.228 -16.927 1.00 97.75 231 TYR A CA 1
ATOM 1810 C C . TYR A 1 231 ? 24.214 2.151 -18.366 1.00 97.75 231 TYR A C 1
ATOM 1812 O O . TYR A 1 231 ? 23.458 2.254 -19.332 1.00 97.75 231 TYR A O 1
ATOM 1820 N N . THR A 1 232 ? 25.527 1.964 -18.493 1.00 96.88 232 THR A N 1
ATOM 1821 C CA . THR A 1 232 ? 26.184 1.746 -19.784 1.00 96.88 232 THR A CA 1
ATOM 1822 C C . THR A 1 232 ? 25.817 0.353 -20.290 1.00 96.88 232 THR A C 1
ATOM 1824 O O . THR A 1 232 ? 25.938 -0.612 -19.539 1.00 96.88 232 THR A O 1
ATOM 1827 N N . TYR A 1 233 ? 25.419 0.206 -21.554 1.00 95.06 233 TYR A N 1
ATOM 1828 C CA . TYR A 1 233 ? 25.171 -1.119 -22.135 1.00 95.06 233 TYR A CA 1
ATOM 1829 C C . TYR A 1 233 ? 26.331 -2.101 -21.875 1.00 95.06 233 TYR A C 1
ATOM 1831 O O . TYR A 1 233 ? 27.496 -1.761 -22.087 1.00 95.06 233 TYR A O 1
ATOM 1839 N N . GLY A 1 234 ? 26.001 -3.313 -21.417 1.00 93.50 234 GLY A N 1
ATOM 1840 C CA . GLY A 1 234 ? 26.967 -4.331 -20.981 1.00 93.50 234 GLY A CA 1
ATOM 1841 C C . GLY A 1 234 ? 27.379 -4.252 -19.502 1.00 93.50 234 GLY A C 1
ATOM 1842 O O . GLY A 1 234 ? 28.036 -5.167 -19.015 1.00 93.50 234 GLY A O 1
ATOM 1843 N N . GLU A 1 235 ? 26.969 -3.212 -18.771 1.00 95.69 235 GLU A N 1
ATOM 1844 C CA . GLU A 1 235 ? 27.264 -3.011 -17.343 1.00 95.69 235 GLU A CA 1
ATOM 1845 C C . GLU A 1 235 ? 25.961 -2.782 -16.548 1.00 95.69 235 GLU A C 1
ATOM 1847 O O . GLU A 1 235 ? 25.708 -1.661 -16.110 1.00 95.69 235 GLU A O 1
ATOM 1852 N N . PRO A 1 236 ? 25.084 -3.795 -16.391 1.00 93.06 236 PRO A N 1
ATOM 1853 C CA . PRO A 1 236 ? 23.747 -3.609 -15.827 1.00 93.06 236 PRO A CA 1
ATOM 1854 C C . PRO A 1 236 ? 23.755 -3.052 -14.400 1.00 93.06 236 PRO A C 1
ATOM 1856 O O . PRO A 1 236 ? 24.559 -3.453 -13.558 1.00 93.06 236 PRO A O 1
ATOM 1859 N N . ALA A 1 237 ? 22.794 -2.169 -14.122 1.00 93.44 237 ALA A N 1
ATOM 1860 C CA . ALA A 1 237 ? 22.462 -1.708 -12.779 1.00 93.44 237 ALA A CA 1
ATOM 1861 C C . ALA A 1 237 ? 21.039 -2.145 -12.404 1.00 93.44 237 ALA A C 1
ATOM 1863 O O . ALA A 1 237 ? 20.129 -2.134 -13.238 1.00 93.44 237 ALA A O 1
ATOM 1864 N N . ALA A 1 238 ? 20.845 -2.510 -11.136 1.00 89.81 238 ALA A N 1
ATOM 1865 C CA . ALA A 1 238 ? 19.516 -2.762 -10.591 1.00 89.81 238 ALA A CA 1
ATOM 1866 C C . ALA A 1 238 ? 18.694 -1.461 -10.547 1.00 89.81 238 ALA A C 1
ATOM 1868 O O . ALA A 1 238 ? 19.249 -0.367 -10.508 1.00 89.81 238 ALA A O 1
ATOM 1869 N N . ILE A 1 239 ? 17.363 -1.554 -10.510 1.00 93.12 239 ILE A N 1
ATOM 1870 C CA . ILE A 1 239 ? 16.551 -0.384 -10.152 1.00 93.12 239 ILE A CA 1
ATOM 1871 C C . ILE A 1 239 ? 16.847 0.013 -8.702 1.00 93.12 239 ILE A C 1
ATOM 1873 O O . ILE A 1 239 ? 16.958 -0.833 -7.814 1.00 93.12 239 ILE A O 1
ATOM 1877 N N . GLY A 1 240 ? 17.002 1.313 -8.463 1.00 95.06 240 GLY A N 1
ATOM 1878 C CA . GLY A 1 240 ? 17.485 1.836 -7.191 1.00 95.06 240 GLY A CA 1
ATOM 1879 C C . GLY A 1 240 ? 16.544 2.876 -6.590 1.00 95.06 240 GLY A C 1
ATOM 1880 O O . GLY A 1 240 ? 15.849 3.587 -7.325 1.00 95.06 240 GLY A O 1
ATOM 1881 N N . PRO A 1 241 ? 16.530 3.013 -5.251 1.00 95.31 241 PRO A N 1
ATOM 1882 C CA . PRO A 1 241 ? 15.759 4.045 -4.577 1.00 95.31 241 PRO A CA 1
ATOM 1883 C C . PRO A 1 241 ? 16.356 5.426 -4.826 1.00 95.31 241 PRO A C 1
ATOM 1885 O O . PRO A 1 241 ? 17.515 5.569 -5.218 1.00 95.31 241 PRO A O 1
ATOM 1888 N N . ARG A 1 242 ? 15.579 6.459 -4.485 1.00 94.00 242 ARG A N 1
ATOM 1889 C CA . ARG A 1 242 ? 15.937 7.870 -4.674 1.00 94.00 242 ARG A CA 1
ATOM 1890 C C . ARG A 1 242 ? 17.358 8.229 -4.229 1.00 94.00 242 ARG A C 1
ATOM 1892 O O . ARG A 1 242 ? 18.024 9.022 -4.887 1.00 94.00 242 ARG A O 1
ATOM 1899 N N . HIS A 1 243 ? 17.827 7.643 -3.128 1.00 95.75 243 HIS A N 1
ATOM 1900 C CA . HIS A 1 243 ? 19.163 7.890 -2.577 1.00 95.75 243 HIS A CA 1
ATOM 1901 C C . HIS A 1 243 ? 20.313 7.531 -3.542 1.00 95.75 243 HIS A C 1
ATOM 1903 O O . HIS A 1 243 ? 21.382 8.130 -3.459 1.00 95.75 243 HIS A O 1
ATOM 1909 N N . SER A 1 244 ? 20.086 6.605 -4.479 1.00 95.25 244 SER A N 1
ATOM 1910 C CA . SER A 1 244 ? 21.094 6.078 -5.413 1.00 95.25 244 SER A CA 1
ATOM 1911 C C . SER A 1 244 ? 20.956 6.610 -6.851 1.00 95.25 244 SER A C 1
ATOM 1913 O O . SER A 1 244 ? 21.661 6.151 -7.747 1.00 95.25 244 SER A O 1
ATOM 1915 N N . GLN A 1 245 ? 20.069 7.580 -7.094 1.00 96.75 245 GLN A N 1
ATOM 1916 C CA . GLN A 1 245 ? 19.700 8.074 -8.432 1.00 96.75 245 GLN A CA 1
ATOM 1917 C C . GLN A 1 245 ? 20.466 9.346 -8.840 1.00 96.75 245 GLN A C 1
ATOM 1919 O O . GLN A 1 245 ? 19.857 10.378 -9.084 1.00 96.75 245 GLN A O 1
ATOM 1924 N N . ASN A 1 246 ? 21.800 9.342 -8.889 1.00 97.19 246 ASN A N 1
ATOM 1925 C CA . ASN A 1 246 ? 22.574 10.569 -9.187 1.00 97.19 246 ASN A CA 1
ATOM 1926 C C . ASN A 1 246 ? 23.555 10.427 -10.366 1.00 97.19 246 ASN A C 1
ATOM 1928 O O . ASN A 1 246 ? 24.419 11.286 -10.554 1.00 97.19 246 ASN A O 1
ATOM 1932 N N . ARG A 1 247 ? 23.446 9.351 -11.156 1.00 98.12 247 ARG A N 1
ATOM 1933 C CA . ARG A 1 247 ? 24.250 9.159 -12.369 1.00 98.12 247 ARG A CA 1
ATOM 1934 C C . ARG A 1 247 ? 23.706 10.044 -13.492 1.00 98.12 247 ARG A C 1
ATOM 1936 O O . ARG A 1 247 ? 22.496 10.171 -13.645 1.00 98.12 247 ARG A O 1
ATOM 1943 N N . GLU A 1 248 ? 24.607 10.660 -14.252 1.00 98.62 248 GLU A N 1
ATOM 1944 C CA . GLU A 1 248 ? 24.271 11.359 -15.496 1.00 98.62 248 GLU A CA 1
ATOM 1945 C C . GLU A 1 248 ? 24.095 10.343 -16.631 1.00 98.62 248 GLU A C 1
ATOM 1947 O O . GLU A 1 248 ? 24.972 9.504 -16.856 1.00 98.62 248 GLU A O 1
ATOM 1952 N N . ILE A 1 249 ? 22.965 10.434 -17.326 1.00 98.62 249 ILE A N 1
ATOM 1953 C CA . ILE A 1 249 ? 22.555 9.575 -18.435 1.00 98.62 249 ILE A CA 1
ATOM 1954 C C . ILE A 1 249 ? 23.294 10.003 -19.705 1.00 98.62 249 ILE A C 1
ATOM 1956 O O . ILE A 1 249 ? 23.364 11.191 -20.026 1.00 98.62 249 ILE A O 1
ATOM 1960 N N . ARG A 1 250 ? 23.828 9.044 -20.456 1.00 98.12 250 ARG A N 1
ATOM 1961 C CA . ARG A 1 250 ? 24.583 9.256 -21.696 1.00 98.12 250 ARG A CA 1
ATOM 1962 C C . ARG A 1 250 ? 23.822 8.694 -22.895 1.00 98.12 250 ARG A C 1
ATOM 1964 O O . ARG A 1 250 ? 22.913 7.886 -22.749 1.00 98.12 250 ARG A O 1
ATOM 1971 N N . GLU A 1 251 ? 24.217 9.124 -24.088 1.00 97.94 251 GLU A N 1
ATOM 1972 C CA . GLU A 1 251 ? 23.725 8.551 -25.346 1.00 97.94 251 GLU A CA 1
ATOM 1973 C C . GLU A 1 251 ? 24.024 7.044 -25.404 1.00 97.94 251 GLU A C 1
ATOM 1975 O O . GLU A 1 251 ? 25.161 6.628 -25.165 1.00 97.94 251 GLU A O 1
ATOM 1980 N N . GLY A 1 252 ? 23.010 6.242 -25.729 1.00 97.19 252 GLY A N 1
ATOM 1981 C CA . GLY A 1 252 ? 23.085 4.784 -25.805 1.00 97.19 252 GLY A CA 1
ATOM 1982 C C . GLY A 1 252 ? 23.067 4.064 -24.454 1.00 97.19 252 GLY A C 1
ATOM 1983 O O . GLY A 1 252 ? 23.181 2.836 -24.433 1.00 97.19 252 GLY A O 1
ATOM 1984 N N . ASP A 1 253 ? 22.927 4.785 -23.335 1.00 98.00 253 ASP A N 1
ATOM 1985 C CA . ASP A 1 253 ? 22.685 4.157 -22.036 1.00 98.00 253 ASP A CA 1
ATOM 1986 C C . ASP A 1 253 ? 21.309 3.482 -22.006 1.00 98.00 253 ASP A C 1
ATOM 1988 O O . ASP A 1 253 ? 20.361 3.885 -22.688 1.00 98.00 253 ASP A O 1
ATOM 1992 N N . ILE A 1 254 ? 21.196 2.475 -21.146 1.00 97.62 254 ILE A N 1
ATOM 1993 C CA . ILE A 1 254 ? 19.923 1.866 -20.785 1.00 97.62 254 ILE A CA 1
ATOM 1994 C C . ILE A 1 254 ? 19.427 2.515 -19.495 1.00 97.62 254 ILE A C 1
ATOM 1996 O O . ILE A 1 254 ? 20.190 2.689 -18.545 1.00 97.62 254 ILE A O 1
ATOM 2000 N N . PHE A 1 255 ? 18.148 2.862 -19.445 1.00 97.94 255 PHE A N 1
ATOM 2001 C CA . PHE A 1 255 ? 17.478 3.427 -18.284 1.00 97.94 255 PHE A CA 1
ATOM 2002 C C . PHE A 1 255 ? 16.310 2.532 -17.876 1.00 97.94 255 PHE A C 1
ATOM 2004 O O . PHE A 1 255 ? 15.366 2.341 -18.641 1.00 97.94 255 PHE A O 1
ATOM 2011 N N . ASN A 1 256 ? 16.376 1.986 -16.663 1.00 97.62 256 ASN A N 1
ATOM 2012 C CA . ASN A 1 256 ? 15.288 1.214 -16.073 1.00 97.62 256 ASN A CA 1
ATOM 2013 C C . ASN A 1 256 ? 14.490 2.102 -15.132 1.00 97.62 256 ASN A C 1
ATOM 2015 O O . ASN A 1 256 ? 15.081 2.796 -14.302 1.00 97.62 256 ASN A O 1
ATOM 2019 N N . MET A 1 257 ? 13.166 2.031 -15.212 1.00 97.69 257 MET A N 1
ATOM 2020 C CA . MET A 1 257 ? 12.281 2.770 -14.325 1.00 97.69 257 MET A CA 1
ATOM 2021 C C . MET A 1 257 ? 11.054 1.964 -13.937 1.00 97.69 257 MET A C 1
ATOM 2023 O O . MET A 1 257 ? 10.388 1.387 -14.791 1.00 97.69 257 MET A O 1
ATOM 2027 N N . LEU A 1 258 ? 10.750 2.004 -12.647 1.00 97.62 258 LEU A N 1
ATOM 2028 C CA . LEU A 1 258 ? 9.502 1.580 -12.044 1.00 97.62 258 LEU A CA 1
ATOM 2029 C C . LEU A 1 258 ? 8.764 2.824 -11.549 1.00 97.62 258 LEU A C 1
ATOM 2031 O O . LEU A 1 258 ? 9.310 3.611 -10.766 1.00 97.62 258 LEU A O 1
ATOM 2035 N N . VAL A 1 259 ? 7.529 2.985 -12.010 1.00 97.56 259 VAL A N 1
ATOM 2036 C CA . VAL A 1 259 ? 6.562 3.928 -11.451 1.00 97.56 259 VAL A CA 1
ATOM 2037 C C . VAL A 1 259 ? 5.536 3.115 -10.681 1.00 97.56 259 VAL A C 1
ATOM 2039 O O . VAL A 1 259 ? 4.790 2.342 -11.272 1.00 97.56 259 VAL A O 1
ATOM 2042 N N . GLU A 1 260 ? 5.506 3.301 -9.368 1.00 95.94 260 GLU A N 1
ATOM 2043 C CA . GLU A 1 260 ? 4.584 2.610 -8.472 1.00 95.94 260 GLU A CA 1
ATOM 2044 C C . GLU A 1 260 ? 4.021 3.633 -7.481 1.00 95.94 260 GLU A C 1
ATOM 2046 O O . GLU A 1 260 ? 4.535 3.879 -6.387 1.00 95.94 260 GLU A O 1
ATOM 2051 N N . ASN A 1 261 ? 2.976 4.323 -7.923 1.00 94.62 261 ASN A N 1
ATOM 2052 C CA . ASN A 1 261 ? 2.308 5.376 -7.168 1.00 94.62 261 ASN A CA 1
ATOM 2053 C C . ASN A 1 261 ? 0.822 5.088 -7.004 1.00 94.62 261 ASN A C 1
ATOM 2055 O O . ASN A 1 261 ? 0.227 4.363 -7.799 1.00 94.62 261 ASN A O 1
ATOM 2059 N N . ASN A 1 262 ? 0.215 5.708 -5.994 1.00 94.06 262 ASN A N 1
ATOM 2060 C CA . ASN A 1 262 ? -1.223 5.612 -5.810 1.00 94.06 262 ASN A CA 1
ATOM 2061 C C . ASN A 1 262 ? -1.988 6.623 -6.677 1.00 94.06 262 ASN A C 1
ATOM 2063 O O . ASN A 1 262 ? -1.405 7.589 -7.182 1.00 94.06 262 ASN A O 1
ATOM 2067 N N . GLY A 1 263 ? -3.292 6.397 -6.818 1.00 93.75 263 GLY A N 1
ATOM 2068 C CA . GLY A 1 263 ? -4.223 7.251 -7.553 1.00 93.75 263 GLY A CA 1
ATOM 2069 C C . GLY A 1 263 ? -5.614 7.248 -6.919 1.00 93.75 263 GLY A C 1
ATOM 2070 O O . GLY A 1 263 ? -5.747 7.426 -5.705 1.00 93.75 263 GLY A O 1
ATOM 2071 N N . ALA A 1 264 ? -6.651 7.048 -7.735 1.00 92.81 264 ALA A N 1
ATOM 2072 C CA . ALA A 1 264 ? -8.054 7.057 -7.313 1.00 92.81 264 ALA A CA 1
ATOM 2073 C C . ALA A 1 264 ? -8.300 6.154 -6.091 1.00 92.81 264 ALA A C 1
ATOM 2075 O O . ALA A 1 264 ? -7.788 5.037 -6.027 1.00 92.81 264 ALA A O 1
ATOM 2076 N N . GLY A 1 265 ? -9.040 6.646 -5.089 1.00 89.81 265 GLY A N 1
ATOM 2077 C CA . GLY A 1 265 ? -9.293 5.941 -3.824 1.00 89.81 265 GLY A CA 1
ATOM 2078 C C . GLY A 1 265 ? -8.041 5.574 -3.022 1.00 89.81 265 GLY A C 1
ATOM 2079 O O . GLY A 1 265 ? -8.133 4.836 -2.045 1.00 89.81 265 GLY A O 1
ATOM 2080 N N . GLY A 1 266 ? -6.863 6.058 -3.420 1.00 91.19 266 GLY A N 1
ATOM 2081 C CA . GLY A 1 266 ? -5.588 5.672 -2.842 1.00 91.19 266 GLY A CA 1
ATOM 2082 C C . GLY A 1 266 ? -5.078 4.295 -3.255 1.00 91.19 266 GLY A C 1
ATOM 2083 O O . GLY A 1 266 ? -4.173 3.810 -2.578 1.00 91.19 266 GLY A O 1
ATOM 2084 N N . PHE A 1 267 ? -5.629 3.691 -4.313 1.00 94.06 267 PHE A N 1
ATOM 2085 C CA . PHE A 1 267 ? -5.157 2.419 -4.858 1.00 94.06 267 PHE A CA 1
ATOM 2086 C C . PHE A 1 267 ? -3.806 2.585 -5.549 1.00 94.06 267 PHE A C 1
ATOM 2088 O O . PHE A 1 267 ? -3.620 3.554 -6.286 1.00 94.06 267 PHE A O 1
ATOM 2095 N N . PHE A 1 268 ? -2.896 1.644 -5.319 1.00 95.00 268 PHE A N 1
ATOM 2096 C CA . PHE A 1 268 ? -1.623 1.493 -6.013 1.00 95.00 268 PHE A CA 1
ATOM 2097 C C . PHE A 1 268 ? -1.781 0.581 -7.229 1.00 95.00 268 PHE A C 1
ATOM 2099 O O . PHE A 1 268 ? -2.570 -0.364 -7.226 1.00 95.00 268 PHE A O 1
ATOM 2106 N N . THR A 1 269 ? -0.989 0.876 -8.249 1.00 94.81 269 THR A N 1
ATOM 2107 C CA . THR A 1 269 ? -0.649 -0.041 -9.342 1.00 94.81 269 THR A CA 1
ATOM 2108 C C . THR A 1 269 ? 0.864 0.047 -9.570 1.00 94.81 269 THR A C 1
ATOM 2110 O O . THR A 1 269 ? 1.533 0.823 -8.875 1.00 94.81 269 THR A O 1
ATOM 2113 N N . GLU A 1 270 ? 1.424 -0.654 -10.551 1.00 94.81 270 GLU A N 1
ATOM 2114 C CA . GLU A 1 270 ? 2.805 -0.415 -10.976 1.00 94.81 270 GLU A CA 1
ATOM 2115 C C . GLU A 1 270 ? 3.036 -0.600 -12.479 1.00 94.81 270 GLU A C 1
ATOM 2117 O O . GLU A 1 270 ? 2.333 -1.342 -13.167 1.00 94.81 270 GLU A O 1
ATOM 2122 N N . ILE A 1 271 ? 4.066 0.083 -12.991 1.00 96.31 271 ILE A N 1
ATOM 2123 C CA . ILE A 1 271 ? 4.563 -0.070 -14.358 1.00 96.31 271 ILE A CA 1
ATOM 2124 C C . ILE A 1 271 ? 6.091 0.046 -14.410 1.00 96.31 271 ILE A C 1
ATOM 2126 O O . ILE A 1 271 ? 6.684 1.057 -14.026 1.00 96.31 271 ILE A O 1
ATOM 2130 N N . GLY A 1 272 ? 6.737 -0.991 -14.947 1.00 96.12 272 GLY A N 1
ATOM 2131 C CA . GLY A 1 272 ? 8.173 -1.019 -15.228 1.00 96.12 272 GLY A CA 1
ATOM 2132 C C . GLY A 1 272 ? 8.482 -0.852 -16.717 1.00 96.12 272 GLY A C 1
ATOM 2133 O O . GLY A 1 272 ? 7.821 -1.462 -17.563 1.00 96.12 272 GLY A O 1
ATOM 2134 N N . ARG A 1 273 ? 9.493 -0.053 -17.070 1.00 96.38 273 ARG A N 1
ATOM 2135 C CA . ARG A 1 273 ? 10.028 0.042 -18.439 1.00 96.38 273 ARG A CA 1
ATOM 2136 C C . ARG A 1 273 ? 11.551 0.108 -18.449 1.00 96.38 273 ARG A C 1
ATOM 2138 O O . ARG A 1 273 ? 12.167 0.767 -17.614 1.00 96.38 273 ARG A O 1
ATOM 2145 N N . THR A 1 274 ? 12.123 -0.525 -19.467 1.00 95.88 274 THR A N 1
ATOM 2146 C CA . THR A 1 274 ? 13.526 -0.396 -19.863 1.00 95.88 274 THR A CA 1
ATOM 2147 C C . THR A 1 274 ? 13.585 0.430 -21.141 1.00 95.88 274 THR A C 1
ATOM 2149 O O . THR A 1 274 ? 12.901 0.119 -22.115 1.00 95.88 274 THR A O 1
ATOM 2152 N N . ILE A 1 275 ? 14.371 1.502 -21.128 1.00 96.62 275 ILE A N 1
ATOM 2153 C CA . ILE A 1 275 ? 14.436 2.507 -22.191 1.00 96.62 275 ILE A CA 1
ATOM 2154 C C . ILE A 1 275 ? 15.884 2.614 -22.668 1.00 96.62 275 ILE A C 1
ATOM 2156 O O . ILE A 1 275 ? 16.787 2.823 -21.865 1.00 96.62 275 ILE A O 1
ATOM 2160 N N . VAL A 1 276 ? 16.111 2.507 -23.976 1.00 97.38 276 VAL A N 1
ATOM 2161 C CA . VAL A 1 276 ? 17.381 2.914 -24.594 1.00 97.38 276 VAL A CA 1
ATOM 2162 C C . VAL A 1 276 ? 17.330 4.424 -24.801 1.00 97.38 276 VAL A C 1
ATOM 2164 O O . VAL A 1 276 ? 16.409 4.921 -25.449 1.00 97.38 276 VAL A O 1
ATOM 2167 N N . VAL A 1 277 ? 18.284 5.165 -24.241 1.00 98.00 277 VAL A N 1
ATOM 2168 C CA . VAL A 1 277 ? 18.293 6.631 -24.322 1.00 98.00 277 VAL A CA 1
ATOM 2169 C C . VAL A 1 277 ? 19.079 7.078 -25.551 1.00 98.00 277 VAL A C 1
ATOM 2171 O O . VAL A 1 277 ? 20.303 6.966 -25.585 1.00 98.00 277 VAL A O 1
ATOM 2174 N N . GLY A 1 278 ? 18.374 7.609 -26.550 1.00 95.00 278 GLY A N 1
ATOM 2175 C CA . GLY A 1 278 ? 18.956 7.941 -27.852 1.00 95.00 278 GLY A CA 1
ATOM 2176 C C . GLY A 1 278 ? 19.031 6.716 -28.765 1.00 95.00 278 GLY A C 1
ATOM 2177 O O . GLY A 1 278 ? 18.110 5.899 -28.787 1.00 95.00 278 GLY A O 1
ATOM 2178 N N . GLU A 1 279 ? 20.112 6.583 -29.528 1.00 94.44 279 GLU A N 1
ATOM 2179 C CA . GLU A 1 279 ? 20.338 5.426 -30.400 1.00 94.44 279 GLU A CA 1
ATOM 2180 C C . GLU A 1 279 ? 20.973 4.253 -29.643 1.00 94.44 279 GLU A C 1
ATOM 2182 O O . GLU A 1 279 ? 21.906 4.419 -28.853 1.00 94.44 279 GLU A O 1
ATOM 2187 N N . ALA A 1 280 ? 20.520 3.032 -29.936 1.00 94.69 280 ALA A N 1
ATOM 2188 C CA . ALA A 1 280 ? 21.124 1.833 -29.366 1.00 94.69 280 ALA A CA 1
ATOM 2189 C C . ALA A 1 280 ? 22.612 1.714 -29.755 1.00 94.69 280 ALA A C 1
ATOM 2191 O O . ALA A 1 280 ? 22.979 1.997 -30.905 1.00 94.69 280 ALA A O 1
ATOM 2192 N N . PRO A 1 281 ? 23.486 1.232 -28.848 1.00 93.12 281 PRO A N 1
ATOM 2193 C CA . PRO A 1 281 ? 24.880 0.978 -29.181 1.00 93.12 281 PRO A CA 1
ATOM 2194 C C . PRO A 1 281 ? 25.017 0.067 -30.408 1.00 93.12 281 PRO A C 1
ATOM 2196 O O . PRO A 1 281 ? 24.230 -0.857 -30.630 1.00 93.12 281 PRO A O 1
ATOM 2199 N N . LYS A 1 282 ? 26.041 0.310 -31.233 1.00 91.19 282 LYS A N 1
ATOM 2200 C CA . LYS A 1 282 ? 26.257 -0.471 -32.460 1.00 91.19 282 LYS A CA 1
ATOM 2201 C C . LYS A 1 282 ? 26.387 -1.961 -32.137 1.00 91.19 282 LYS A C 1
ATOM 2203 O O . LYS A 1 282 ? 27.282 -2.356 -31.399 1.00 91.19 282 LYS A O 1
ATOM 2208 N N . GLY A 1 283 ? 25.527 -2.773 -32.750 1.00 91.69 283 GLY A N 1
ATOM 2209 C CA . GLY A 1 283 ? 25.489 -4.224 -32.549 1.00 91.69 283 GLY A CA 1
ATOM 2210 C C . GLY A 1 283 ? 24.609 -4.694 -31.384 1.00 91.69 283 GLY A C 1
ATOM 2211 O O . GLY A 1 283 ? 24.359 -5.889 -31.307 1.00 91.69 283 GLY A O 1
ATOM 2212 N N . ALA A 1 284 ? 24.088 -3.789 -30.545 1.00 94.94 284 ALA A N 1
ATOM 2213 C CA . ALA A 1 284 ? 23.267 -4.138 -29.380 1.00 94.94 284 ALA A CA 1
ATOM 2214 C C . ALA A 1 284 ? 21.797 -4.439 -29.714 1.00 94.94 284 ALA A C 1
ATOM 2216 O O . ALA A 1 284 ? 21.138 -5.162 -28.977 1.00 94.94 284 ALA A O 1
ATOM 2217 N N . VAL A 1 285 ? 21.271 -3.906 -30.828 1.00 94.75 285 VAL A N 1
ATOM 2218 C CA . VAL A 1 285 ? 19.832 -3.971 -31.166 1.00 94.75 285 VAL A CA 1
ATOM 2219 C C . VAL A 1 285 ? 19.286 -5.397 -31.107 1.00 94.75 285 VAL A C 1
ATOM 2221 O O . VAL A 1 285 ? 18.286 -5.636 -30.442 1.00 94.75 285 VAL A O 1
ATOM 2224 N N . ARG A 1 286 ? 19.968 -6.358 -31.745 1.00 95.81 286 ARG A N 1
ATOM 2225 C CA . ARG A 1 286 ? 19.486 -7.744 -31.790 1.00 95.81 286 ARG A CA 1
ATOM 2226 C C . ARG A 1 286 ? 19.471 -8.405 -30.411 1.00 95.81 286 ARG A C 1
ATOM 2228 O O . ARG A 1 286 ? 18.586 -9.206 -30.141 1.00 95.81 286 ARG A O 1
ATOM 2235 N N . GLU A 1 287 ? 20.453 -8.106 -29.567 1.00 94.81 287 GLU A N 1
ATOM 2236 C CA . GLU A 1 287 ? 20.514 -8.636 -28.203 1.00 94.81 287 GLU A CA 1
ATOM 2237 C C . GLU A 1 287 ? 19.387 -8.043 -27.349 1.00 94.81 287 GLU A C 1
ATOM 2239 O O . GLU A 1 287 ? 18.642 -8.788 -26.726 1.00 94.81 287 GLU A O 1
ATOM 2244 N N . LEU A 1 288 ? 19.173 -6.725 -27.415 1.00 94.62 288 LEU A N 1
ATOM 2245 C CA . LEU A 1 288 ? 18.076 -6.048 -26.715 1.00 94.62 288 LEU A CA 1
ATOM 2246 C C . LEU A 1 288 ? 16.689 -6.555 -27.152 1.00 94.62 288 LEU A C 1
ATOM 2248 O O . LEU A 1 288 ? 15.809 -6.731 -26.312 1.00 94.62 288 LEU A O 1
ATOM 2252 N N . GLU A 1 289 ? 16.491 -6.820 -28.447 1.00 95.06 289 GLU A N 1
ATOM 2253 C CA . GLU A 1 289 ? 15.262 -7.442 -28.962 1.00 95.06 289 GLU A CA 1
ATOM 2254 C C . GLU A 1 289 ? 15.042 -8.844 -28.382 1.00 95.06 289 GLU A C 1
ATOM 2256 O O . GLU A 1 289 ? 13.929 -9.166 -27.974 1.00 95.06 289 GLU A O 1
ATOM 2261 N N . LEU A 1 290 ? 16.095 -9.663 -28.309 1.00 96.38 290 LEU A N 1
ATOM 2262 C CA . LEU A 1 290 ? 16.025 -11.009 -27.734 1.00 96.38 290 LEU A CA 1
ATOM 2263 C C . LEU A 1 290 ? 15.711 -10.982 -26.231 1.00 96.38 290 LEU A C 1
ATOM 2265 O O . LEU A 1 290 ? 14.908 -11.788 -25.765 1.00 96.38 290 LEU A O 1
ATOM 2269 N N . GLU A 1 291 ? 16.290 -10.046 -25.473 1.00 95.00 291 GLU A N 1
ATOM 2270 C CA . GLU A 1 291 ? 15.962 -9.873 -24.050 1.00 95.00 291 GLU A CA 1
ATOM 2271 C C . GLU A 1 291 ? 14.498 -9.440 -23.851 1.00 95.00 291 GLU A C 1
ATOM 2273 O O . GLU A 1 291 ? 13.814 -9.923 -22.942 1.00 95.00 291 GLU A O 1
ATOM 2278 N N . LEU A 1 292 ? 13.980 -8.573 -24.730 1.00 95.75 292 LEU A N 1
ATOM 2279 C CA . LEU A 1 292 ? 12.571 -8.175 -24.717 1.00 95.75 292 LEU A CA 1
ATOM 2280 C C . LEU A 1 292 ? 11.647 -9.349 -25.066 1.00 95.75 292 LEU A C 1
ATOM 2282 O O . LEU A 1 292 ? 10.649 -9.563 -24.379 1.00 95.75 292 LEU A O 1
ATOM 2286 N N . GLU A 1 293 ? 11.970 -10.120 -26.107 1.00 97.69 293 GLU A N 1
ATOM 2287 C CA . GLU A 1 293 ? 11.227 -11.327 -26.489 1.00 97.69 293 GLU A CA 1
ATOM 2288 C C . GLU A 1 293 ? 11.150 -12.318 -25.317 1.00 97.69 293 GLU A C 1
ATOM 2290 O O . GLU A 1 293 ? 10.056 -12.783 -24.986 1.00 97.69 293 GLU A O 1
ATOM 2295 N N . PHE A 1 294 ? 12.275 -12.565 -24.638 1.00 97.94 294 PHE A N 1
ATOM 2296 C CA . PHE A 1 294 ? 12.340 -13.434 -23.463 1.00 97.94 294 PHE A CA 1
ATOM 2297 C C . PHE A 1 294 ? 11.480 -12.912 -22.302 1.00 97.94 294 PHE A C 1
ATOM 2299 O O . PHE A 1 294 ? 10.704 -13.662 -21.710 1.00 97.94 294 PHE A O 1
ATOM 2306 N N . THR A 1 295 ? 11.556 -11.612 -22.004 1.00 95.88 295 THR A N 1
ATOM 2307 C CA . THR A 1 295 ? 10.742 -10.986 -20.946 1.00 95.88 295 THR A CA 1
ATOM 2308 C C . THR A 1 295 ? 9.244 -11.124 -21.239 1.00 95.88 295 THR A C 1
ATOM 2310 O O . THR A 1 295 ? 8.455 -11.441 -20.348 1.00 95.88 295 THR A O 1
ATOM 2313 N N . LEU A 1 296 ? 8.836 -10.940 -22.500 1.00 97.06 296 LEU A N 1
ATOM 2314 C CA . LEU A 1 296 ? 7.443 -11.107 -22.920 1.00 97.06 296 LEU A CA 1
ATOM 2315 C C . LEU A 1 296 ? 6.980 -12.568 -22.845 1.00 97.06 296 LEU A C 1
ATOM 2317 O O . LEU A 1 296 ? 5.819 -12.825 -22.528 1.00 97.06 296 LEU A O 1
ATOM 2321 N N . GLU A 1 297 ? 7.855 -13.529 -23.140 1.00 98.19 297 GLU A N 1
ATOM 2322 C CA . GLU A 1 297 ? 7.569 -14.956 -22.967 1.00 98.19 297 GLU A CA 1
ATOM 2323 C C . GLU A 1 297 ? 7.354 -15.307 -21.491 1.00 98.19 297 GLU A C 1
ATOM 2325 O O . GLU A 1 297 ? 6.340 -15.918 -21.146 1.00 98.19 297 GLU A O 1
ATOM 2330 N N . ALA A 1 298 ? 8.244 -14.835 -20.619 1.00 97.25 298 ALA A N 1
ATOM 2331 C CA . ALA A 1 298 ? 8.146 -15.020 -19.178 1.00 97.25 298 ALA A CA 1
ATOM 2332 C C . ALA A 1 298 ? 6.844 -14.428 -18.605 1.00 97.25 298 ALA A C 1
ATOM 2334 O O . ALA A 1 298 ? 6.156 -15.069 -17.809 1.00 97.25 298 ALA A O 1
ATOM 2335 N N . GLN A 1 299 ? 6.452 -13.233 -19.061 1.00 95.94 299 GLN A N 1
ATOM 2336 C CA . GLN A 1 299 ? 5.192 -12.606 -18.657 1.00 95.94 299 GLN A CA 1
ATOM 2337 C C . GLN A 1 299 ? 3.976 -13.429 -19.108 1.00 95.94 299 GLN A C 1
ATOM 2339 O O . GLN A 1 299 ? 3.046 -13.634 -18.329 1.00 95.94 299 GLN A O 1
ATOM 2344 N N . ARG A 1 300 ? 3.970 -13.930 -20.351 1.00 97.62 300 ARG A N 1
ATOM 2345 C CA . ARG A 1 300 ? 2.873 -14.766 -20.873 1.00 97.62 300 ARG A CA 1
ATOM 2346 C C . ARG A 1 300 ? 2.726 -16.070 -20.096 1.00 97.62 300 ARG A C 1
ATOM 2348 O O . ARG A 1 300 ? 1.601 -16.422 -19.753 1.00 97.62 300 ARG A O 1
ATOM 2355 N N . LEU A 1 301 ? 3.841 -16.736 -19.782 1.00 97.88 301 LEU A N 1
ATOM 2356 C CA . LEU A 1 301 ? 3.854 -17.937 -18.943 1.00 97.88 301 LEU A CA 1
ATOM 2357 C C . LEU A 1 301 ? 3.121 -17.680 -17.622 1.00 97.88 301 LEU A C 1
ATOM 2359 O O . LEU A 1 301 ? 2.241 -18.442 -17.234 1.00 97.88 301 LEU A O 1
ATOM 2363 N N . THR A 1 302 ? 3.449 -16.578 -16.956 1.00 96.62 302 THR A N 1
ATOM 2364 C CA . THR A 1 302 ? 2.835 -16.217 -15.677 1.00 96.62 302 THR A CA 1
ATOM 2365 C C . THR A 1 302 ? 1.363 -15.868 -15.817 1.00 96.62 302 THR A C 1
ATOM 2367 O O . THR A 1 302 ? 0.549 -16.360 -15.037 1.00 96.62 302 THR A O 1
ATOM 2370 N N . LEU A 1 303 ? 0.984 -15.097 -16.839 1.00 96.38 303 LEU A N 1
ATOM 2371 C CA . LEU A 1 303 ? -0.422 -14.784 -17.114 1.00 96.38 303 LEU A CA 1
ATOM 2372 C C . LEU A 1 303 ? -1.265 -16.050 -17.330 1.00 96.38 303 LEU A C 1
ATOM 2374 O O . LEU A 1 303 ? -2.401 -16.120 -16.861 1.00 96.38 303 LEU A O 1
ATOM 2378 N N . ASP A 1 304 ? -0.709 -17.076 -17.977 1.00 97.69 304 ASP A N 1
ATOM 2379 C CA . ASP A 1 304 ? -1.388 -18.359 -18.162 1.00 97.69 304 ASP A CA 1
ATOM 2380 C C . ASP A 1 304 ? -1.590 -19.140 -16.854 1.00 97.69 304 ASP A C 1
ATOM 2382 O O . ASP A 1 304 ? -2.513 -19.963 -16.776 1.00 97.69 304 ASP A O 1
ATOM 2386 N N . LEU A 1 305 ? -0.769 -18.883 -15.834 1.00 97.25 305 LEU A N 1
ATOM 2387 C CA . LEU A 1 305 ? -0.849 -19.511 -14.514 1.00 97.25 305 LEU A CA 1
ATOM 2388 C C . LEU A 1 305 ? -1.766 -18.755 -13.545 1.00 97.25 305 LEU A C 1
ATOM 2390 O O . LEU A 1 305 ? -2.339 -19.386 -12.656 1.00 97.25 305 LEU A O 1
ATOM 2394 N N . LEU A 1 306 ? -1.945 -17.438 -13.710 1.00 96.44 306 LEU A N 1
ATOM 2395 C CA . LEU A 1 306 ? -2.794 -16.586 -12.862 1.00 96.44 306 LEU A CA 1
ATOM 2396 C C . LEU A 1 306 ? -4.295 -16.840 -13.105 1.00 96.44 306 LEU A C 1
ATOM 2398 O O . LEU A 1 306 ? -5.043 -15.999 -13.604 1.00 96.44 306 LEU A O 1
ATOM 2402 N N . LYS A 1 307 ? -4.745 -18.040 -12.735 1.00 96.75 307 LYS A N 1
ATOM 2403 C CA . LYS A 1 307 ? -6.120 -18.528 -12.859 1.00 96.75 307 LYS A CA 1
ATOM 2404 C C . LYS A 1 307 ? -6.670 -18.910 -11.484 1.00 96.75 307 LYS A C 1
ATOM 2406 O O . LYS A 1 307 ? -5.913 -19.394 -10.645 1.00 96.75 307 LYS A O 1
ATOM 2411 N N . PRO A 1 308 ? -7.985 -18.746 -11.246 1.00 98.06 308 PRO A N 1
ATOM 2412 C CA . PRO A 1 308 ? -8.596 -19.172 -9.995 1.00 98.06 308 PRO A CA 1
ATOM 2413 C C . PRO A 1 308 ? -8.276 -20.636 -9.663 1.00 98.06 308 PRO A C 1
ATOM 2415 O O . PRO A 1 308 ? -8.508 -21.523 -10.485 1.00 98.06 308 PRO A O 1
ATOM 2418 N N . GLY A 1 309 ? -7.769 -20.874 -8.456 1.00 97.88 309 GLY A N 1
ATOM 2419 C CA . GLY A 1 309 ? -7.366 -22.185 -7.950 1.00 97.88 309 GLY A CA 1
ATOM 2420 C C . GLY A 1 309 ? -5.871 -22.496 -8.060 1.00 97.88 309 GLY A C 1
ATOM 2421 O O . GLY A 1 309 ? -5.425 -23.419 -7.381 1.00 97.88 309 GLY A O 1
ATOM 2422 N N . THR A 1 310 ? -5.084 -21.745 -8.839 1.00 98.25 310 THR A N 1
ATOM 2423 C CA . THR A 1 310 ? -3.627 -21.952 -8.901 1.00 98.25 310 THR A CA 1
ATOM 2424 C C . THR A 1 310 ? -2.982 -21.560 -7.574 1.00 98.25 310 THR A C 1
ATOM 2426 O O . THR A 1 310 ? -3.228 -20.469 -7.058 1.00 98.25 310 THR A O 1
ATOM 2429 N N . ALA A 1 311 ? -2.135 -22.418 -7.008 1.00 98.12 311 ALA A N 1
ATOM 2430 C CA . ALA A 1 311 ? -1.418 -22.096 -5.776 1.00 98.12 311 ALA A CA 1
ATOM 2431 C C . ALA A 1 311 ? -0.285 -21.089 -6.040 1.00 98.12 311 ALA A C 1
ATOM 2433 O O . ALA A 1 311 ? 0.468 -21.241 -7.000 1.00 98.12 311 ALA A O 1
ATOM 2434 N N . CYS A 1 312 ? -0.089 -20.095 -5.169 1.00 97.56 312 CYS A N 1
ATOM 2435 C CA . CYS A 1 312 ? 1.025 -19.146 -5.311 1.00 97.56 312 CYS A CA 1
ATOM 2436 C C . CYS A 1 312 ? 2.412 -19.827 -5.404 1.00 97.56 312 CYS A C 1
ATOM 2438 O O . CYS A 1 312 ? 3.192 -19.455 -6.287 1.00 97.56 312 CYS A O 1
ATOM 2440 N N . PRO A 1 313 ? 2.714 -20.883 -4.618 1.00 97.69 313 PRO A N 1
ATOM 2441 C CA . PRO A 1 313 ? 3.950 -21.648 -4.778 1.00 97.69 313 PRO A CA 1
ATOM 2442 C C . PRO A 1 313 ? 4.094 -22.329 -6.146 1.00 97.69 313 PRO A C 1
ATOM 2444 O O . PRO A 1 313 ? 5.213 -22.525 -6.612 1.00 97.69 313 PRO A O 1
ATOM 2447 N N . GLU A 1 314 ? 2.994 -22.701 -6.804 1.00 98.00 314 GLU A N 1
ATOM 2448 C CA . GLU A 1 314 ? 3.026 -23.308 -8.141 1.00 98.00 314 GLU A CA 1
ATOM 2449 C C . GLU A 1 314 ? 3.469 -22.295 -9.199 1.00 98.00 314 GLU A C 1
ATOM 2451 O O . GLU A 1 314 ? 4.330 -22.616 -10.021 1.00 98.00 314 GLU A O 1
ATOM 2456 N N . VAL A 1 315 ? 2.953 -21.062 -9.134 1.00 97.94 315 VAL A N 1
ATOM 2457 C CA . VAL A 1 315 ? 3.377 -19.969 -10.024 1.00 97.94 315 VAL A CA 1
ATOM 2458 C C . VAL A 1 315 ? 4.869 -19.686 -9.832 1.00 97.94 315 VAL A C 1
ATOM 2460 O O . VAL A 1 315 ? 5.629 -19.709 -10.798 1.00 97.94 315 VAL A O 1
ATOM 2463 N N . TRP A 1 316 ? 5.306 -19.525 -8.578 1.00 97.81 316 TRP A N 1
ATOM 2464 C CA . TRP A 1 316 ? 6.712 -19.302 -8.220 1.00 97.81 316 TRP A CA 1
ATOM 2465 C C . TRP A 1 316 ? 7.642 -20.406 -8.739 1.00 97.81 316 TRP A C 1
ATOM 2467 O O . TRP A 1 316 ? 8.665 -20.134 -9.367 1.00 97.81 316 TRP A O 1
ATOM 2477 N N . ASN A 1 317 ? 7.297 -21.670 -8.481 1.00 97.94 317 ASN A N 1
ATOM 2478 C CA . ASN A 1 317 ? 8.138 -22.802 -8.862 1.00 97.94 317 ASN A CA 1
ATOM 2479 C C . ASN A 1 317 ? 8.197 -22.982 -10.381 1.00 97.94 317 ASN A C 1
ATOM 2481 O O . ASN A 1 317 ? 9.265 -23.300 -10.905 1.00 97.94 317 ASN A O 1
ATOM 2485 N N . THR A 1 318 ? 7.078 -22.763 -11.077 1.00 98.12 318 THR A N 1
ATOM 2486 C CA . THR A 1 318 ? 7.009 -22.842 -12.543 1.00 98.12 318 THR A CA 1
ATOM 2487 C C . THR A 1 318 ? 7.850 -21.749 -13.188 1.00 98.12 318 THR A C 1
ATOM 2489 O O . THR A 1 318 ? 8.656 -22.049 -14.066 1.00 98.12 318 THR A O 1
ATOM 2492 N N . PHE A 1 319 ? 7.734 -20.505 -12.712 1.00 98.00 319 PHE A N 1
ATOM 2493 C CA . PHE A 1 319 ? 8.569 -19.406 -13.191 1.00 98.00 319 PHE A CA 1
ATOM 2494 C C . PHE A 1 319 ? 10.060 -19.690 -12.964 1.00 98.00 319 PHE A C 1
ATOM 2496 O O . PHE A 1 319 ? 10.858 -19.615 -13.894 1.00 98.00 319 PHE A O 1
ATOM 2503 N N . ASN A 1 320 ? 10.447 -20.11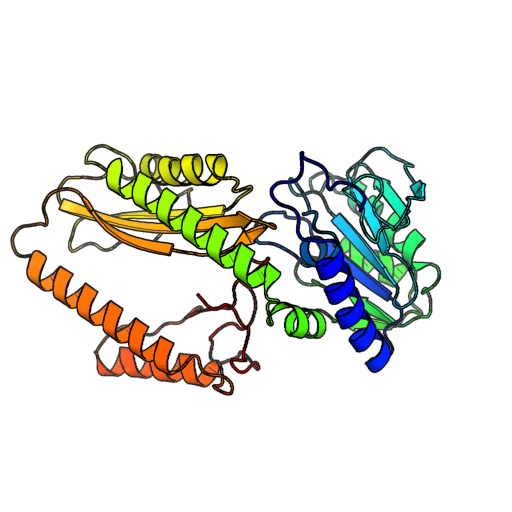3 -11.758 1.00 98.25 320 ASN A N 1
ATOM 2504 C CA . ASN A 1 320 ? 11.847 -20.426 -11.473 1.00 98.25 320 ASN A CA 1
ATOM 2505 C C . ASN A 1 320 ? 12.368 -21.636 -12.264 1.00 98.25 320 ASN A C 1
ATOM 2507 O O . ASN A 1 320 ?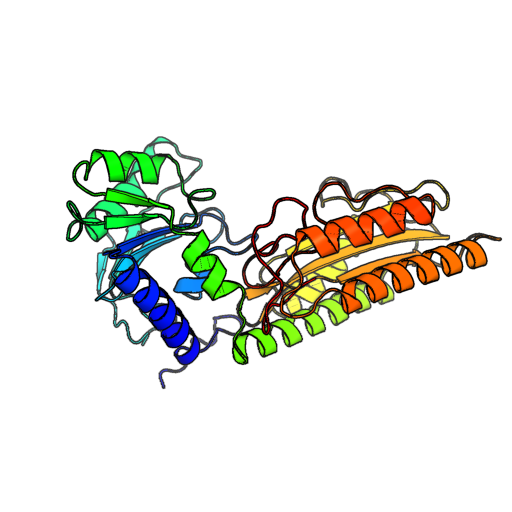 13.539 -21.665 -12.636 1.00 98.25 320 ASN A O 1
ATOM 2511 N N . GLN A 1 321 ? 11.518 -22.617 -12.582 1.00 98.56 321 GLN A N 1
ATOM 2512 C CA . GLN A 1 321 ? 11.890 -23.691 -13.506 1.00 98.56 321 GLN A CA 1
ATOM 2513 C C . GLN A 1 321 ? 12.139 -23.153 -14.917 1.00 98.56 321 GLN A C 1
ATOM 2515 O O . GLN A 1 321 ? 13.162 -23.489 -15.508 1.00 98.56 321 GLN A O 1
ATOM 2520 N N . PHE A 1 322 ? 11.269 -22.274 -15.419 1.00 98.44 322 PHE A N 1
ATOM 2521 C CA . PHE A 1 322 ? 11.462 -21.604 -16.705 1.00 98.44 322 PHE A CA 1
ATOM 2522 C C . PHE A 1 322 ? 12.777 -20.810 -16.751 1.00 98.44 322 PHE A C 1
ATOM 2524 O O . PHE A 1 322 ? 13.504 -20.897 -17.742 1.00 98.44 322 PHE A O 1
ATOM 2531 N N . MET A 1 323 ? 13.132 -20.100 -15.674 1.00 98.25 323 MET A N 1
ATOM 2532 C CA . MET A 1 323 ? 14.413 -19.389 -15.582 1.00 98.25 323 MET A CA 1
ATOM 2533 C C . MET A 1 323 ? 15.604 -20.354 -15.668 1.00 98.25 323 MET A C 1
ATOM 2535 O O . MET A 1 323 ? 16.493 -20.148 -16.496 1.00 98.25 323 MET A O 1
ATOM 2539 N N . ARG A 1 324 ? 15.591 -21.454 -14.898 1.00 98.44 324 ARG A N 1
ATOM 2540 C CA . ARG A 1 324 ? 16.640 -22.491 -14.941 1.00 98.44 324 ARG A CA 1
ATOM 2541 C C . ARG A 1 324 ? 16.788 -23.121 -16.327 1.00 98.44 324 ARG A C 1
ATOM 2543 O O . ARG A 1 324 ? 17.910 -23.253 -16.815 1.00 98.44 324 ARG A O 1
ATOM 2550 N N . ASP A 1 325 ? 15.677 -23.486 -16.964 1.00 98.38 325 ASP A N 1
ATOM 2551 C CA . ASP A 1 325 ? 15.668 -24.153 -18.275 1.00 98.38 325 ASP A CA 1
ATOM 2552 C C . ASP A 1 325 ? 16.239 -23.261 -19.389 1.00 98.38 325 ASP A C 1
ATOM 2554 O O . ASP A 1 325 ? 16.803 -23.764 -20.361 1.00 98.38 325 ASP A O 1
ATOM 2558 N N . ASN A 1 326 ? 16.159 -21.939 -19.215 1.00 98.06 326 ASN A N 1
ATOM 2559 C CA . ASN A 1 326 ? 16.721 -20.943 -20.124 1.00 98.06 326 ASN A CA 1
ATOM 2560 C C . ASN A 1 326 ? 18.089 -20.397 -19.671 1.00 98.06 326 ASN A C 1
ATOM 2562 O O . ASN A 1 326 ? 18.587 -19.427 -20.245 1.00 98.06 326 ASN A O 1
ATOM 2566 N N . GLY A 1 327 ? 18.714 -21.001 -18.653 1.00 97.88 327 GLY A N 1
ATOM 2567 C CA . GLY A 1 327 ? 20.037 -20.605 -18.162 1.00 97.88 327 GLY A CA 1
ATOM 2568 C C . GLY A 1 327 ? 20.078 -19.223 -17.500 1.00 97.88 327 GLY A C 1
ATOM 2569 O O . GLY A 1 327 ? 21.118 -18.566 -17.536 1.00 97.88 327 GLY A O 1
ATOM 2570 N N . ARG A 1 328 ? 18.958 -18.768 -16.928 1.00 97.25 328 ARG A N 1
ATOM 2571 C CA . ARG A 1 328 ? 18.823 -17.491 -16.213 1.00 97.25 328 ARG A CA 1
ATOM 2572 C C . ARG A 1 328 ? 18.818 -17.696 -14.696 1.00 97.25 328 ARG A C 1
ATOM 2574 O O . ARG A 1 328 ? 18.607 -18.804 -14.204 1.00 97.25 328 ARG A O 1
ATOM 2581 N N . GLU A 1 329 ? 19.063 -16.613 -13.964 1.00 96.25 329 GLU A N 1
ATOM 2582 C CA . GLU A 1 329 ? 19.010 -16.603 -12.499 1.00 96.25 329 GLU A CA 1
ATOM 2583 C C . GLU A 1 329 ? 17.576 -16.767 -11.986 1.00 96.25 329 GLU A C 1
ATOM 2585 O O . GLU A 1 329 ? 16.613 -16.338 -12.618 1.00 96.25 329 GLU A O 1
ATOM 2590 N N . GLU A 1 330 ? 17.440 -17.401 -10.826 1.00 97.06 330 GLU A N 1
ATOM 2591 C CA . GLU A 1 330 ? 16.150 -17.598 -10.170 1.00 97.06 330 GLU A CA 1
ATOM 2592 C C . GLU A 1 330 ? 15.695 -16.323 -9.450 1.00 97.06 330 GLU A C 1
ATOM 2594 O O . GLU A 1 330 ? 16.499 -15.573 -8.894 1.00 97.06 330 GLU A O 1
ATOM 2599 N N . GLU A 1 331 ? 14.384 -16.122 -9.385 1.00 95.56 331 GLU A N 1
ATOM 2600 C CA . GLU A 1 331 ? 13.762 -15.167 -8.479 1.00 95.56 331 GLU A CA 1
ATOM 2601 C C . GLU A 1 331 ? 13.861 -15.680 -7.033 1.00 95.56 331 GLU A C 1
ATOM 2603 O O . GLU A 1 331 ? 13.563 -16.842 -6.739 1.00 95.56 331 GLU A O 1
ATOM 2608 N N . THR A 1 332 ? 14.282 -14.803 -6.117 1.00 95.38 332 THR A N 1
ATOM 2609 C CA . THR A 1 332 ? 14.638 -15.156 -4.726 1.00 95.38 332 THR A CA 1
ATOM 2610 C C . THR A 1 332 ? 13.936 -14.311 -3.662 1.00 95.38 332 THR A C 1
ATOM 2612 O O . THR A 1 332 ? 14.053 -14.599 -2.471 1.00 95.38 332 THR A O 1
ATOM 2615 N N . ARG A 1 333 ? 13.190 -13.280 -4.064 1.00 94.00 333 ARG A N 1
ATOM 2616 C CA . ARG A 1 333 ? 12.515 -12.312 -3.200 1.00 94.00 333 ARG A CA 1
ATOM 2617 C C . ARG A 1 333 ? 10.993 -12.437 -3.274 1.00 94.00 333 ARG A C 1
ATOM 2619 O O . ARG A 1 333 ? 10.365 -12.822 -2.287 1.00 94.00 333 ARG A O 1
ATOM 2626 N N . LEU A 1 334 ? 10.404 -12.026 -4.392 1.00 93.31 334 LEU A N 1
ATOM 2627 C CA . LEU A 1 334 ? 8.962 -11.871 -4.593 1.00 93.31 334 LEU A CA 1
ATOM 2628 C C . LEU A 1 334 ? 8.702 -11.705 -6.090 1.00 93.31 334 LEU A C 1
ATOM 2630 O O . LEU A 1 334 ? 9.062 -10.671 -6.640 1.00 93.31 334 LEU A O 1
ATOM 2634 N N . TYR A 1 335 ? 8.101 -12.716 -6.723 1.00 91.62 335 TYR A N 1
ATOM 2635 C CA . TYR A 1 335 ? 7.982 -12.754 -8.179 1.00 91.62 335 TYR A CA 1
ATOM 2636 C C . TYR A 1 335 ? 6.885 -11.823 -8.703 1.00 91.62 335 TYR A C 1
ATOM 2638 O O . TYR A 1 335 ? 7.122 -11.020 -9.596 1.00 91.62 335 TYR A O 1
ATOM 2646 N N . CYS A 1 336 ? 5.701 -11.931 -8.112 1.00 92.31 336 CYS A N 1
ATOM 2647 C CA . CYS A 1 336 ? 4.575 -11.028 -8.300 1.00 92.31 336 CYS A CA 1
ATOM 2648 C C . CYS A 1 336 ? 3.780 -10.959 -6.995 1.00 92.31 336 CYS A C 1
ATOM 2650 O O . CYS A 1 336 ? 3.991 -11.764 -6.076 1.00 92.31 336 CYS A O 1
ATOM 2652 N N . HIS A 1 337 ? 2.880 -9.993 -6.872 1.00 96.31 337 HIS A N 1
ATOM 2653 C CA . HIS A 1 337 ? 2.071 -9.851 -5.666 1.00 96.31 337 HIS A CA 1
ATOM 2654 C C . HIS A 1 337 ? 0.693 -9.274 -5.946 1.00 96.31 337 HIS A C 1
ATOM 2656 O O . HIS A 1 337 ? 0.423 -8.730 -7.015 1.00 96.31 337 HIS A O 1
ATOM 2662 N N . GLY A 1 338 ? -0.193 -9.416 -4.964 1.00 96.06 338 GLY A N 1
ATOM 2663 C CA . GLY A 1 338 ? -1.425 -8.656 -4.935 1.00 96.06 338 GLY A CA 1
ATOM 2664 C C . GLY A 1 338 ? -1.125 -7.163 -4.829 1.00 96.06 338 GLY A C 1
ATOM 2665 O O . GLY A 1 338 ? -0.136 -6.750 -4.211 1.00 96.06 338 GLY A O 1
ATOM 2666 N N . GLN A 1 339 ? -1.992 -6.337 -5.402 1.00 93.62 339 GLN A N 1
ATOM 2667 C CA . GLN A 1 339 ? -1.894 -4.893 -5.239 1.00 93.62 339 GLN A CA 1
ATOM 2668 C C . GLN A 1 339 ? -3.265 -4.236 -5.107 1.00 93.62 339 GLN A C 1
ATOM 2670 O O . GLN A 1 339 ? -4.244 -4.638 -5.743 1.00 93.62 339 GLN A O 1
ATOM 2675 N N . GLY A 1 340 ? -3.347 -3.215 -4.262 1.00 90.38 340 GLY A N 1
ATOM 2676 C CA . GLY A 1 340 ? -4.606 -2.575 -3.921 1.00 90.38 340 GLY A CA 1
ATOM 2677 C C . GLY A 1 340 ? -4.375 -1.317 -3.101 1.00 90.38 340 GLY A C 1
ATOM 2678 O O . GLY A 1 340 ? -3.847 -0.340 -3.618 1.00 90.38 340 GLY A O 1
ATOM 2679 N N . TYR A 1 341 ? -4.779 -1.316 -1.829 1.00 87.44 341 TYR A N 1
ATOM 2680 C CA . TYR A 1 341 ? -4.465 -0.180 -0.946 1.00 87.44 341 TYR A CA 1
ATOM 2681 C C . TYR A 1 341 ? -3.023 -0.192 -0.496 1.00 87.44 341 TYR A C 1
ATOM 2683 O O . TYR A 1 341 ? -2.452 0.876 -0.275 1.00 87.44 341 TYR A O 1
ATOM 2691 N N . ASP A 1 342 ? -2.480 -1.388 -0.298 1.00 89.75 342 ASP A N 1
ATOM 2692 C CA . ASP A 1 342 ? -1.079 -1.532 0.023 1.00 89.75 342 ASP A CA 1
ATOM 2693 C C . ASP A 1 342 ? -0.282 -1.590 -1.274 1.00 89.75 342 ASP A C 1
ATOM 2695 O O . ASP A 1 342 ? -0.720 -2.160 -2.277 1.00 89.75 342 ASP A O 1
ATOM 2699 N N . LEU A 1 343 ? 0.899 -0.979 -1.228 1.00 91.56 343 LEU A N 1
ATOM 2700 C CA . LEU A 1 343 ? 1.848 -1.006 -2.336 1.00 91.56 343 LEU A CA 1
ATOM 2701 C C . LEU A 1 343 ? 2.259 -2.456 -2.637 1.00 91.56 343 LEU A C 1
ATOM 2703 O O . LEU A 1 343 ? 2.251 -2.872 -3.785 1.00 91.56 343 LEU A O 1
ATOM 2707 N N . VAL A 1 344 ? 2.484 -3.250 -1.586 1.00 93.19 344 VAL A N 1
ATOM 2708 C CA . VAL A 1 344 ? 2.571 -4.713 -1.660 1.00 93.19 344 VAL A CA 1
ATOM 2709 C C . VAL A 1 344 ? 1.516 -5.299 -0.729 1.00 93.19 344 VAL A C 1
ATOM 2711 O O . VAL A 1 344 ? 1.604 -5.120 0.487 1.00 93.19 344 VAL A O 1
ATOM 2714 N N . GLU A 1 345 ? 0.546 -6.030 -1.273 1.00 92.38 345 GLU A N 1
ATOM 2715 C CA . GLU A 1 345 ? -0.421 -6.812 -0.496 1.00 92.38 345 GLU A CA 1
ATOM 2716 C C . GLU A 1 345 ? -0.425 -8.277 -0.929 1.00 92.38 345 GLU A C 1
ATOM 2718 O O . GLU A 1 345 ? 0.200 -8.699 -1.902 1.00 92.38 345 GLU A O 1
ATOM 2723 N N . ARG A 1 346 ? -1.120 -9.090 -0.140 1.00 93.94 346 ARG A N 1
ATOM 2724 C CA . ARG A 1 346 ? -1.313 -10.500 -0.443 1.00 93.94 346 ARG A CA 1
ATOM 2725 C C . ARG A 1 346 ? -2.229 -10.689 -1.664 1.00 93.94 346 ARG A C 1
ATOM 2727 O O . ARG A 1 346 ? -3.058 -9.825 -1.936 1.00 93.94 346 ARG A O 1
ATOM 2734 N N . PRO A 1 347 ? -2.131 -11.833 -2.359 1.00 96.31 347 PRO A N 1
ATOM 2735 C CA . PRO A 1 347 ? -1.167 -12.904 -2.114 1.00 96.31 347 PRO A CA 1
ATOM 2736 C C . PRO A 1 347 ? 0.243 -12.543 -2.597 1.00 96.31 347 PRO A C 1
ATOM 2738 O O . PRO A 1 347 ? 0.413 -11.904 -3.629 1.00 96.31 347 PRO A O 1
ATOM 2741 N N . LEU A 1 348 ? 1.264 -12.974 -1.859 1.00 96.38 348 LEU A N 1
ATOM 2742 C CA . LEU A 1 348 ? 2.659 -12.848 -2.279 1.00 96.38 348 LEU A CA 1
ATOM 2743 C C . LEU A 1 348 ? 3.035 -14.075 -3.108 1.00 96.38 348 LEU A C 1
ATOM 2745 O O . LEU A 1 348 ? 3.120 -15.168 -2.560 1.00 96.38 348 LEU A O 1
ATOM 2749 N N . VAL A 1 349 ? 3.292 -13.955 -4.408 1.00 96.38 349 VAL A N 1
ATOM 2750 C CA . VAL A 1 349 ? 3.675 -15.127 -5.208 1.00 96.38 349 VAL A CA 1
ATOM 2751 C C . VAL A 1 349 ? 5.093 -15.546 -4.846 1.00 96.38 349 VAL A C 1
ATOM 2753 O O . VAL A 1 349 ? 6.081 -15.004 -5.338 1.00 96.38 349 VAL A O 1
ATOM 2756 N N . ARG A 1 350 ? 5.156 -16.497 -3.911 1.00 95.75 350 ARG A N 1
ATOM 2757 C CA . ARG A 1 350 ? 6.343 -17.090 -3.299 1.00 95.75 350 ARG A CA 1
ATOM 2758 C C . ARG A 1 350 ? 6.059 -18.539 -2.927 1.00 95.75 350 ARG A C 1
ATOM 2760 O O . ARG A 1 350 ? 4.911 -18.976 -2.872 1.00 95.75 350 ARG A O 1
ATOM 2767 N N . HIS A 1 351 ? 7.117 -19.274 -2.604 1.00 94.19 351 HIS A N 1
ATOM 2768 C CA . HIS A 1 351 ? 7.022 -20.673 -2.193 1.00 94.19 351 HIS A CA 1
ATOM 2769 C C . HIS A 1 351 ? 6.296 -20.900 -0.848 1.00 94.19 351 HIS A C 1
ATOM 2771 O O . HIS A 1 351 ? 5.957 -22.040 -0.540 1.00 94.19 351 HIS A O 1
ATOM 2777 N N . ASP A 1 352 ? 6.105 -19.862 -0.027 1.00 95.50 352 ASP A N 1
ATOM 2778 C CA . ASP A 1 352 ? 5.550 -19.941 1.333 1.00 95.50 352 ASP A CA 1
ATOM 2779 C C . ASP A 1 352 ? 4.168 -19.288 1.493 1.00 95.50 352 ASP A C 1
ATOM 2781 O O . ASP A 1 352 ? 3.626 -19.281 2.598 1.00 95.50 352 ASP A O 1
ATOM 2785 N N . GLU A 1 353 ? 3.584 -18.752 0.420 1.00 96.44 353 GLU A N 1
ATOM 2786 C CA . GLU A 1 353 ? 2.263 -18.125 0.468 1.00 96.44 353 GLU A CA 1
ATOM 2787 C C . GLU A 1 353 ? 1.159 -19.193 0.461 1.00 96.44 353 GLU A C 1
ATOM 2789 O O . GLU A 1 353 ? 1.051 -19.959 -0.501 1.00 96.44 353 GLU A O 1
ATOM 2794 N N . PRO A 1 354 ? 0.325 -19.270 1.514 1.00 95.56 354 PRO A N 1
ATOM 2795 C CA . PRO A 1 354 ? -0.731 -20.275 1.600 1.00 95.56 354 PRO A CA 1
ATOM 2796 C C . PRO A 1 354 ? -1.968 -19.969 0.743 1.00 95.56 354 PRO A C 1
ATOM 2798 O O . PRO A 1 354 ? -2.851 -20.822 0.648 1.00 95.56 354 PRO A O 1
ATOM 2801 N N . MET A 1 355 ? -2.099 -18.766 0.175 1.00 95.62 355 MET A N 1
ATOM 2802 C CA . MET A 1 355 ? -3.222 -18.425 -0.699 1.00 95.62 355 MET A CA 1
ATOM 2803 C C . MET A 1 355 ? -3.114 -19.087 -2.080 1.00 95.62 355 MET A C 1
ATOM 2805 O O . MET A 1 355 ? -2.037 -19.347 -2.621 1.00 95.62 355 MET A O 1
ATOM 2809 N N . THR A 1 356 ? -4.280 -19.328 -2.666 1.00 97.19 356 THR A N 1
ATOM 2810 C CA . THR A 1 356 ? -4.433 -19.606 -4.093 1.00 97.19 356 THR A CA 1
ATOM 2811 C C . THR A 1 356 ? -4.879 -18.336 -4.796 1.00 97.19 356 THR A C 1
ATOM 2813 O O . THR A 1 356 ? -5.539 -17.496 -4.190 1.00 97.19 356 THR A O 1
ATOM 2816 N N . ILE A 1 357 ? -4.588 -18.222 -6.086 1.00 97.88 357 ILE A N 1
ATOM 2817 C CA . ILE A 1 357 ? -5.179 -17.192 -6.933 1.00 97.88 357 ILE A CA 1
ATOM 2818 C C . ILE A 1 357 ? -6.700 -17.378 -6.944 1.00 97.88 357 ILE A C 1
ATOM 2820 O O . ILE A 1 357 ? -7.200 -18.493 -7.099 1.00 97.88 357 ILE A O 1
ATOM 2824 N N . GLU A 1 358 ? -7.446 -16.289 -6.792 1.00 97.62 358 GLU A N 1
ATOM 2825 C CA . GLU A 1 358 ? -8.908 -16.279 -6.796 1.00 97.62 358 GLU A CA 1
ATOM 2826 C C . GLU A 1 358 ? -9.454 -15.220 -7.755 1.00 97.62 358 GLU A C 1
ATOM 2828 O O . GLU A 1 358 ? -8.788 -14.255 -8.135 1.00 97.62 358 GLU A O 1
ATOM 2833 N N . LYS A 1 359 ? -10.713 -15.402 -8.163 1.00 97.38 359 LYS A N 1
ATOM 2834 C CA . LYS A 1 359 ? -11.397 -14.430 -9.016 1.00 97.38 359 LYS A CA 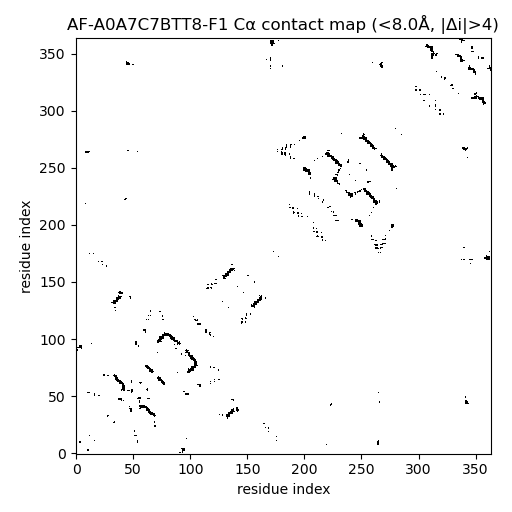1
ATOM 2835 C C . LYS A 1 359 ? -11.566 -13.110 -8.260 1.00 97.38 359 LYS A C 1
ATOM 2837 O O . LYS A 1 359 ? -12.121 -13.099 -7.168 1.00 97.38 359 LYS A O 1
ATOM 2842 N N . GLY A 1 360 ? -11.187 -12.006 -8.902 1.00 96.25 360 GLY A N 1
ATOM 2843 C CA . GLY A 1 360 ? -11.310 -10.660 -8.335 1.00 96.25 360 GLY A CA 1
ATOM 2844 C C . GLY A 1 360 ? -10.056 -10.180 -7.606 1.00 96.25 360 GLY A C 1
ATOM 2845 O O . GLY A 1 360 ? -10.058 -9.055 -7.121 1.00 96.25 360 GLY A O 1
ATOM 2846 N N . MET A 1 361 ? -8.988 -10.983 -7.552 1.00 97.00 361 MET A N 1
ATOM 2847 C CA . MET A 1 361 ? -7.670 -10.496 -7.141 1.00 97.00 361 MET A CA 1
ATOM 2848 C C . MET A 1 361 ? -7.065 -9.581 -8.211 1.00 97.00 361 MET A C 1
ATOM 2850 O O . MET A 1 361 ? -7.216 -9.834 -9.408 1.00 97.00 361 MET A O 1
ATOM 2854 N N . ASN A 1 362 ? -6.370 -8.534 -7.768 1.00 96.31 362 ASN A N 1
ATOM 2855 C CA . ASN A 1 362 ? -5.541 -7.683 -8.616 1.00 96.31 362 ASN A CA 1
ATOM 2856 C C . ASN A 1 362 ? -4.074 -8.044 -8.372 1.00 96.31 362 ASN A C 1
ATOM 2858 O O . ASN A 1 362 ? -3.616 -7.931 -7.239 1.00 96.31 362 ASN A O 1
ATOM 2862 N N . MET A 1 363 ? -3.386 -8.498 -9.416 1.00 95.31 363 MET A N 1
ATOM 2863 C CA . MET A 1 363 ? -2.005 -8.980 -9.370 1.00 95.31 363 MET A CA 1
ATOM 2864 C C . MET A 1 363 ? -1.143 -8.110 -10.279 1.00 95.31 363 MET A C 1
ATOM 2866 O O . MET A 1 363 ? -1.607 -7.753 -11.367 1.00 95.31 363 MET A O 1
ATOM 2870 N N . VAL A 1 364 ? 0.086 -7.824 -9.856 1.00 90.12 364 VAL A N 1
ATOM 2871 C CA . VAL A 1 364 ? 1.093 -7.101 -10.650 1.00 90.12 364 VAL A CA 1
ATOM 2872 C C . VAL A 1 364 ? 2.317 -7.939 -10.943 1.00 90.12 364 VAL A C 1
ATOM 2874 O O . VAL A 1 364 ? 2.701 -8.725 -10.044 1.00 90.12 364 VAL A O 1
#

Nearest PDB structures (foldseek):
  7yto-assembly4_C  TM=7.981E-01  e=4.757E-21  Alcaligenes sp.
  1wy2-assembly1_B  TM=8.481E-01  e=4.151E-19  Pyrococcus horikoshii OT3
  2zsg-assembly1_A  TM=8.394E-01  e=6.207E-18  Thermotoga maritima
  2zsg-assembly1_B  TM=7.898E-01  e=7.852E-18  Thermotoga maritima
  5cnx-assembly1_C  TM=8.117E-01  e=4.074E-17  Escherichia coli K-12

pLDDT: mean 95.1, std 5.42, range [47.12, 98.88]